Protein AF-A0A1S2H9T0-F1 (afdb_monomer_lite)

Sequence (230 aa):
MPVTFDPAAASDGEAITNAERLGTPLVIWHRLETGLGSFLLHRYIGDVATADDVTALRRGHRGEKVTRYDAGAGNDTTTLRELVNTFARLCNIEWPSEADGDAVVDTEALTAARVTPRLFAERTGLPTATALALWTNELTLTAEQARIVTDAFAGTVEHALSVPNDWITTSLADPRVKDGVLQVAEHTSSGERAARDLVRSSFALAARTPSVAEQRRSAIRDAIALLLQD

Foldseek 3Di:
DDKDQDPVQDAPLWFWADPPQVRGIMTHPLVLDAPAQLLLDQADSDDRDDPVRNVCSVVSHDDPRRDDDDNDDDPPVVVVVVVSVVRVVNSPDDPPDLPAQQKAFPLVQCVVLVHDLVNQCVLLVDDSVVSVCRSLVLATGGPVSSVSQCVSCPVSGPDRIDRDPDPLSVVSSNSHCQVLLVLLCVQVVHDSRVSSNQLSNLLSVVVVDVVLVVCSVVSSVVSSVVSNVD

Secondary structure (DSSP, 8-state):
--EES-GGG--SSPEEEEETTTTEEEEE-GGG-----GGG-------SS-HHHHHHHHTT---TTS------S---HHHHHHHHHHHHHHHT--SS-SSSS--EE-HHHHHHTT--HHHHHHHH---HHHHHHHHTT-SPPPHHHHHHHHHHHBTTBS-SEE---SHHHHHHTSGGGHHHHHHHHHHTT--HHHHHHHHHHHHHHHTTSTTTTT-HHHHHHHHHHHHTT-

Radius of gyration: 22.18 Å; chains: 1; bounding box: 53×43×60 Å

Structure (mmCIF, N/CA/C/O backbone):
data_AF-A0A1S2H9T0-F1
#
_entry.id   AF-A0A1S2H9T0-F1
#
loop_
_atom_site.group_PDB
_atom_site.id
_atom_site.type_symbol
_atom_site.label_atom_id
_atom_site.label_alt_id
_atom_site.label_comp_id
_atom_site.label_asym_id
_atom_site.label_entity_id
_atom_site.label_seq_id
_atom_site.pdbx_PDB_ins_code
_atom_site.Cartn_x
_atom_site.Cartn_y
_atom_site.Cartn_z
_atom_site.occupancy
_atom_site.B_iso_or_equiv
_atom_site.auth_seq_id
_atom_site.auth_comp_id
_atom_sit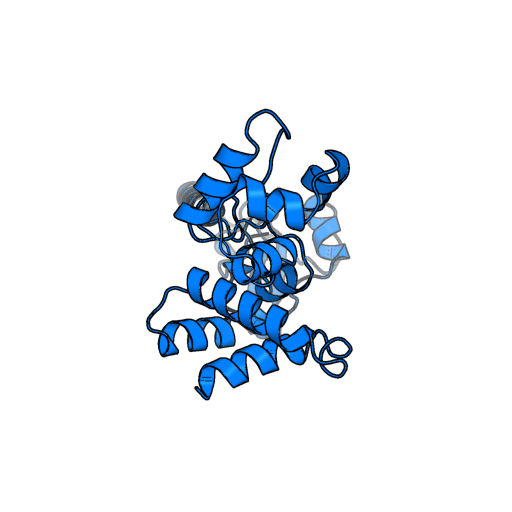e.auth_asym_id
_atom_site.auth_atom_id
_atom_site.pdbx_PDB_model_num
ATOM 1 N N . MET A 1 1 ? 14.420 3.549 -12.738 1.00 75.75 1 MET A N 1
ATOM 2 C CA . MET A 1 1 ? 14.743 3.962 -14.122 1.00 75.75 1 MET A CA 1
ATOM 3 C C . MET A 1 1 ? 14.184 2.938 -15.095 1.00 75.75 1 MET A C 1
ATOM 5 O O . MET A 1 1 ? 14.362 1.752 -14.830 1.00 75.75 1 MET A O 1
ATOM 9 N N . PRO A 1 2 ? 13.514 3.363 -16.174 1.00 75.19 2 PRO A N 1
ATOM 10 C CA . PRO A 1 2 ? 13.044 2.468 -17.225 1.00 75.19 2 PRO A CA 1
ATOM 11 C C . PRO A 1 2 ? 14.181 1.753 -17.952 1.00 75.19 2 PRO A C 1
ATOM 13 O O . PRO A 1 2 ? 15.264 2.317 -18.134 1.00 75.19 2 PRO A O 1
ATOM 16 N N . VAL A 1 3 ? 13.906 0.526 -18.395 1.00 77.50 3 VAL A N 1
ATOM 17 C CA . VAL A 1 3 ? 14.838 -0.298 -19.169 1.00 77.50 3 VAL A CA 1
ATOM 18 C C . VAL A 1 3 ? 14.105 -0.938 -20.349 1.00 77.50 3 VAL A C 1
ATOM 20 O O . VAL A 1 3 ? 12.976 -1.398 -20.179 1.00 77.50 3 VAL A O 1
ATOM 23 N N . THR A 1 4 ? 14.729 -0.981 -21.529 1.00 76.88 4 THR A N 1
ATOM 24 C CA . THR A 1 4 ? 14.186 -1.648 -22.730 1.00 76.88 4 THR A CA 1
ATOM 25 C C . THR A 1 4 ? 15.192 -2.627 -23.346 1.00 76.88 4 THR A C 1
ATOM 27 O O . THR A 1 4 ? 16.383 -2.588 -23.041 1.00 76.88 4 THR A O 1
ATOM 30 N N . PHE A 1 5 ? 14.701 -3.509 -24.223 1.00 76.19 5 PHE A N 1
ATOM 31 C CA . PHE A 1 5 ? 15.483 -4.508 -24.970 1.00 76.19 5 PHE A CA 1
ATOM 32 C C . PHE A 1 5 ? 15.908 -4.033 -26.367 1.00 76.19 5 PHE A C 1
ATOM 34 O O . PHE A 1 5 ? 16.232 -4.856 -27.219 1.00 76.19 5 PHE A O 1
ATOM 41 N N . ASP A 1 6 ? 15.867 -2.725 -26.624 1.00 73.31 6 ASP A N 1
ATOM 42 C CA . ASP A 1 6 ? 16.125 -2.160 -27.949 1.00 73.31 6 ASP A CA 1
ATOM 43 C C . ASP A 1 6 ? 17.331 -1.208 -27.928 1.00 73.31 6 ASP A C 1
ATOM 45 O O . ASP A 1 6 ? 17.160 -0.001 -27.752 1.00 73.31 6 ASP A O 1
ATOM 49 N N . PRO A 1 7 ? 18.560 -1.735 -28.095 1.00 69.81 7 PRO A N 1
ATOM 50 C CA . PRO A 1 7 ? 19.777 -0.933 -28.208 1.00 69.81 7 PRO A CA 1
ATOM 51 C C . PRO A 1 7 ? 19.763 0.046 -29.376 1.00 69.81 7 PRO A C 1
ATOM 53 O O . PRO A 1 7 ? 20.434 1.068 -29.296 1.00 69.81 7 PRO A O 1
ATOM 56 N N . ALA A 1 8 ? 19.014 -0.249 -30.444 1.00 67.88 8 ALA A N 1
ATOM 57 C CA . ALA A 1 8 ? 18.948 0.616 -31.615 1.00 67.88 8 ALA A CA 1
ATOM 58 C C . ALA A 1 8 ? 18.126 1.886 -31.346 1.00 67.88 8 ALA A C 1
ATOM 60 O O . ALA A 1 8 ? 18.347 2.902 -31.998 1.00 67.88 8 ALA A O 1
ATOM 61 N N . ALA A 1 9 ? 17.226 1.858 -30.359 1.00 64.88 9 ALA A N 1
ATOM 62 C CA . ALA A 1 9 ? 16.487 3.036 -29.918 1.00 64.88 9 ALA A CA 1
ATOM 63 C C . ALA A 1 9 ? 17.331 4.015 -29.076 1.00 64.88 9 ALA A C 1
ATOM 65 O O . ALA A 1 9 ? 16.900 5.147 -28.858 1.00 64.88 9 ALA A O 1
ATOM 66 N N . ALA A 1 10 ? 18.508 3.611 -28.582 1.00 64.94 10 ALA A N 1
ATOM 67 C CA . ALA A 1 10 ? 19.369 4.479 -27.782 1.00 64.94 10 ALA A CA 1
ATOM 68 C C . ALA A 1 10 ? 19.988 5.575 -28.665 1.00 64.94 10 ALA A C 1
ATOM 70 O O . ALA A 1 10 ? 20.813 5.297 -29.535 1.00 64.94 10 ALA A O 1
ATOM 71 N N . SER A 1 11 ? 19.592 6.828 -28.445 1.00 57.88 11 SER A N 1
ATOM 72 C CA . SER A 1 11 ? 19.954 7.940 -29.330 1.00 57.88 11 SER A CA 1
ATOM 73 C C . SER A 1 11 ? 20.790 9.034 -28.661 1.00 57.88 11 SER A C 1
ATOM 75 O O . SER A 1 11 ? 21.481 9.755 -29.379 1.00 57.88 11 SER A O 1
ATOM 77 N N . ASP A 1 12 ? 20.760 9.186 -27.326 1.00 55.19 12 ASP A N 1
ATOM 78 C CA . ASP A 1 12 ? 21.514 10.232 -26.623 1.00 55.19 12 ASP A CA 1
ATOM 79 C C . ASP A 1 12 ? 21.651 10.026 -25.092 1.00 55.19 12 ASP A C 1
ATOM 81 O O . ASP A 1 12 ? 20.821 10.448 -24.282 1.00 55.19 12 ASP A O 1
ATOM 85 N N . GLY A 1 13 ? 22.802 9.498 -24.665 1.00 56.41 13 GLY A N 1
ATOM 86 C CA . GLY A 1 13 ? 23.198 9.458 -23.253 1.00 56.41 13 GLY A CA 1
ATOM 87 C C . GLY A 1 13 ? 22.641 8.284 -22.445 1.00 56.41 13 GLY A C 1
ATOM 88 O O . GLY A 1 13 ? 22.979 8.166 -21.270 1.00 56.41 13 GLY A O 1
ATOM 89 N N . GLU A 1 14 ? 21.855 7.394 -23.050 1.00 66.44 14 GLU A N 1
ATOM 90 C CA . GLU A 1 14 ? 21.414 6.153 -22.419 1.00 66.44 14 GLU A CA 1
ATOM 91 C C . GLU A 1 14 ? 22.578 5.183 -22.173 1.00 66.44 14 GLU A C 1
ATOM 93 O O . GLU A 1 14 ? 23.584 5.157 -22.886 1.00 66.44 14 GLU A O 1
ATOM 98 N N . ALA A 1 15 ? 22.435 4.367 -21.131 1.00 68.50 15 ALA A N 1
ATOM 99 C CA . ALA A 1 15 ? 23.441 3.395 -20.733 1.00 68.50 15 ALA A CA 1
ATOM 100 C C . ALA A 1 15 ? 23.066 2.001 -21.225 1.00 68.50 15 ALA A C 1
ATOM 102 O O . ALA A 1 15 ? 21.987 1.511 -20.902 1.00 68.50 15 ALA A O 1
ATOM 103 N N . ILE A 1 16 ? 23.968 1.351 -21.960 1.00 68.44 16 ILE A N 1
ATOM 104 C CA . ILE A 1 16 ? 23.796 -0.041 -22.372 1.00 68.44 16 ILE A CA 1
ATOM 105 C C . ILE A 1 16 ? 24.521 -0.939 -21.373 1.00 68.44 16 ILE A C 1
ATOM 107 O O . ILE A 1 16 ? 25.682 -0.712 -21.025 1.00 68.44 16 ILE A O 1
ATOM 111 N N . THR A 1 17 ? 23.819 -1.958 -20.894 1.00 71.06 17 THR A N 1
ATOM 112 C CA . THR A 1 17 ? 24.378 -2.996 -20.028 1.00 71.06 17 THR A CA 1
ATOM 113 C C . THR A 1 17 ? 23.922 -4.364 -20.502 1.00 71.06 17 THR A C 1
ATOM 115 O O . THR A 1 17 ? 22.808 -4.523 -20.994 1.00 71.06 17 THR A O 1
ATOM 118 N N . ASN A 1 18 ? 24.770 -5.374 -20.348 1.00 67.88 18 ASN A N 1
ATOM 119 C CA . ASN A 1 18 ? 24.382 -6.750 -20.618 1.00 67.88 18 ASN A CA 1
ATOM 120 C C . ASN A 1 18 ? 23.864 -7.369 -19.325 1.00 67.88 18 ASN A C 1
ATOM 122 O O . ASN A 1 18 ? 24.631 -7.626 -18.399 1.00 67.88 18 ASN A O 1
ATOM 126 N N . ALA A 1 19 ? 22.562 -7.647 -19.261 1.00 66.31 19 ALA A N 1
ATOM 127 C CA . ALA A 1 19 ? 22.053 -8.517 -18.213 1.00 66.31 19 ALA A CA 1
ATOM 128 C C . ALA A 1 19 ? 22.422 -9.958 -18.566 1.00 66.31 19 ALA A C 1
ATOM 130 O O . ALA A 1 19 ? 21.742 -10.597 -19.366 1.00 66.31 19 ALA A O 1
ATOM 131 N N . GLU A 1 20 ? 23.480 -10.484 -17.943 1.00 63.91 20 GLU A N 1
ATOM 132 C CA . GLU A 1 20 ? 23.958 -11.863 -18.148 1.00 63.91 20 GLU A CA 1
ATOM 133 C C . GLU A 1 20 ? 22.827 -12.900 -18.035 1.00 63.91 20 GLU A C 1
ATOM 135 O O . GLU A 1 20 ? 22.780 -13.864 -18.792 1.00 63.91 20 GLU A O 1
ATOM 140 N N . ARG A 1 21 ? 21.858 -12.661 -17.141 1.00 64.94 21 ARG A N 1
ATOM 141 C CA . ARG A 1 21 ? 20.676 -13.517 -16.955 1.00 64.94 21 ARG A CA 1
ATOM 142 C C . ARG A 1 21 ? 19.668 -13.488 -18.101 1.00 64.94 21 ARG A C 1
ATOM 144 O O . ARG A 1 21 ? 18.911 -14.441 -18.245 1.00 64.94 21 ARG A O 1
ATOM 151 N N . LEU A 1 22 ? 19.612 -12.400 -18.860 1.00 70.06 22 LEU A N 1
ATOM 152 C CA . LEU A 1 22 ? 18.671 -12.233 -19.970 1.00 70.06 22 LEU A CA 1
ATOM 153 C C . LEU A 1 22 ? 19.322 -12.536 -21.322 1.00 70.06 22 LEU A C 1
ATOM 155 O O . LEU A 1 22 ? 18.613 -12.644 -22.316 1.00 70.06 22 LEU A O 1
ATOM 159 N N . GLY A 1 23 ? 20.653 -12.665 -21.373 1.00 70.62 23 GLY A N 1
ATOM 160 C CA . GLY A 1 23 ? 21.390 -12.979 -22.599 1.00 70.62 23 GLY A CA 1
ATOM 161 C C . GLY A 1 23 ? 21.252 -11.925 -23.703 1.00 70.62 23 GLY A C 1
ATOM 162 O O . GLY A 1 23 ? 21.603 -12.197 -24.846 1.00 70.62 23 GLY A O 1
ATOM 163 N N . THR A 1 24 ? 20.735 -10.738 -23.377 1.00 73.06 24 THR A N 1
ATOM 164 C CA . THR A 1 24 ? 20.470 -9.653 -24.323 1.00 73.06 24 THR A CA 1
ATOM 165 C C . THR A 1 24 ? 20.901 -8.313 -23.721 1.00 73.06 24 THR A C 1
ATOM 167 O O . THR A 1 24 ? 20.774 -8.126 -22.502 1.00 73.06 24 THR A O 1
ATOM 170 N N . PRO A 1 25 ? 21.396 -7.370 -24.541 1.00 73.25 25 PRO A N 1
ATOM 171 C CA . PRO A 1 25 ? 21.683 -6.024 -24.078 1.00 73.25 25 PRO A CA 1
ATOM 172 C C . PRO A 1 25 ? 20.408 -5.305 -23.630 1.00 73.25 25 PRO A C 1
ATOM 174 O O . PRO A 1 25 ? 19.327 -5.495 -24.192 1.00 73.25 25 PRO A O 1
ATOM 177 N N . LEU A 1 26 ? 20.559 -4.467 -22.612 1.00 76.94 26 LEU A N 1
ATOM 178 C CA . LEU A 1 26 ? 19.523 -3.637 -22.021 1.00 76.94 26 LEU A CA 1
ATOM 179 C C . LEU A 1 26 ? 19.908 -2.168 -22.139 1.00 76.94 26 LEU A C 1
ATOM 181 O O . LEU A 1 26 ? 21.045 -1.804 -21.840 1.00 76.94 26 LEU A O 1
ATOM 185 N N . VAL A 1 27 ? 18.941 -1.328 -22.499 1.00 77.69 27 VAL A N 1
ATOM 186 C CA . VAL A 1 27 ? 19.090 0.132 -22.535 1.00 77.69 27 VAL A CA 1
ATOM 187 C C . VAL A 1 27 ? 18.451 0.737 -21.300 1.00 77.69 27 VAL A C 1
ATOM 189 O O . VAL A 1 27 ? 17.256 0.564 -21.077 1.00 77.69 27 VAL A O 1
ATOM 192 N N . ILE A 1 28 ? 19.234 1.463 -20.507 1.00 78.12 28 ILE A N 1
ATOM 193 C CA . ILE A 1 28 ? 18.785 2.168 -19.309 1.00 78.12 28 ILE A CA 1
ATOM 194 C C . ILE A 1 28 ? 18.515 3.633 -19.654 1.00 78.12 28 ILE A C 1
ATOM 196 O O . ILE A 1 28 ? 19.428 4.402 -19.971 1.00 78.12 28 ILE A O 1
ATOM 200 N N . TRP A 1 29 ? 17.257 4.038 -19.503 1.00 76.19 29 TRP A N 1
ATOM 201 C CA . TRP A 1 29 ? 16.771 5.378 -19.825 1.00 76.19 29 TRP A CA 1
ATOM 202 C C . TRP A 1 29 ? 16.866 6.298 -18.607 1.00 76.19 29 TRP A C 1
ATOM 204 O O . TRP A 1 29 ? 15.859 6.664 -17.999 1.00 76.19 29 TRP A O 1
ATOM 214 N N . HIS A 1 30 ? 18.087 6.666 -18.210 1.00 73.00 30 HIS A N 1
ATOM 215 C CA . HIS A 1 30 ? 18.307 7.427 -16.973 1.00 73.00 30 HIS A CA 1
ATOM 216 C C . HIS A 1 30 ? 17.625 8.811 -16.980 1.00 73.00 30 HIS A C 1
ATOM 218 O O . HIS A 1 30 ? 17.284 9.335 -15.924 1.00 73.00 30 HIS A O 1
ATOM 224 N N . ARG A 1 31 ? 17.426 9.418 -18.161 1.00 68.56 31 ARG A N 1
ATOM 225 C CA . ARG A 1 31 ? 16.755 10.723 -18.326 1.00 68.56 31 ARG A CA 1
ATOM 226 C C . ARG A 1 31 ? 15.238 10.631 -18.180 1.00 68.56 31 ARG A C 1
ATOM 228 O O . ARG A 1 31 ? 14.588 11.639 -17.938 1.00 68.56 31 ARG A O 1
ATOM 235 N N . LEU A 1 32 ? 14.691 9.427 -18.322 1.00 67.62 32 LEU A N 1
ATOM 236 C CA . LEU A 1 32 ? 13.276 9.126 -18.138 1.00 67.62 32 LEU A CA 1
ATOM 237 C C . LEU A 1 32 ? 13.037 8.516 -16.760 1.00 67.62 32 LEU A C 1
ATOM 239 O O . LEU A 1 32 ? 12.181 7.649 -16.612 1.00 67.62 32 LEU A O 1
ATOM 243 N N . GLU A 1 33 ? 13.833 8.885 -15.754 1.00 69.56 33 GLU A N 1
ATOM 244 C CA . GLU A 1 33 ? 13.598 8.400 -14.404 1.00 69.56 33 GLU A CA 1
ATOM 245 C C . GLU A 1 33 ? 12.186 8.790 -13.952 1.00 69.56 33 GLU A C 1
ATOM 247 O O . GLU A 1 33 ? 11.882 9.943 -13.665 1.00 69.56 33 GLU A O 1
ATOM 252 N N . THR A 1 34 ? 11.315 7.789 -13.932 1.00 66.94 34 THR A N 1
ATOM 253 C CA . THR A 1 34 ? 9.922 7.908 -13.536 1.00 66.94 34 THR A CA 1
ATOM 254 C C . THR A 1 34 ? 9.755 7.392 -12.114 1.00 66.94 34 THR A C 1
ATOM 256 O O . THR A 1 34 ? 10.334 6.360 -11.762 1.00 66.94 34 THR A O 1
ATOM 259 N N . GLY A 1 35 ? 8.924 8.061 -11.314 1.00 65.50 35 GLY A N 1
ATOM 260 C CA . GLY A 1 35 ? 8.568 7.655 -9.949 1.00 65.50 35 GLY A CA 1
ATOM 261 C C . GLY A 1 35 ? 7.642 6.435 -9.879 1.00 65.50 35 GLY A C 1
ATOM 262 O O . GLY A 1 35 ? 6.708 6.431 -9.091 1.00 65.50 35 GLY A O 1
ATOM 263 N N . LEU A 1 36 ? 7.856 5.419 -10.720 1.00 71.31 36 LEU A N 1
ATOM 264 C CA . LEU A 1 36 ? 7.040 4.205 -10.716 1.00 71.31 36 LEU A CA 1
ATOM 265 C C . LEU A 1 36 ? 7.171 3.477 -9.380 1.00 71.31 36 LEU A C 1
ATOM 267 O O . LEU A 1 36 ? 8.277 3.104 -8.977 1.00 71.31 36 LEU A O 1
ATOM 271 N N . GLY A 1 37 ? 6.034 3.201 -8.746 1.00 72.62 37 GLY A N 1
ATOM 272 C CA . GLY A 1 37 ? 5.982 2.329 -7.583 1.00 72.62 37 GLY A CA 1
ATOM 273 C C . GLY A 1 37 ? 6.468 0.922 -7.934 1.00 72.62 37 GLY A C 1
ATOM 274 O O . GLY A 1 37 ? 6.060 0.339 -8.940 1.00 72.62 37 GLY A O 1
ATOM 275 N N . SER A 1 38 ? 7.332 0.351 -7.090 1.00 77.19 38 SER A N 1
ATOM 276 C CA . SER A 1 38 ? 7.894 -0.993 -7.318 1.00 77.19 38 SER A CA 1
ATOM 277 C C . SER A 1 38 ? 6.809 -2.067 -7.438 1.00 77.19 38 SER A C 1
ATOM 279 O O . SER A 1 38 ? 6.974 -3.021 -8.193 1.00 77.19 38 SER A O 1
ATOM 281 N N . PHE A 1 39 ? 5.663 -1.862 -6.785 1.00 75.69 39 PHE A N 1
ATOM 282 C CA . PHE A 1 39 ? 4.520 -2.771 -6.819 1.00 75.69 39 PHE A CA 1
ATOM 283 C C . PHE A 1 39 ? 3.953 -2.998 -8.233 1.00 75.69 39 PHE A C 1
ATOM 285 O O . PHE A 1 39 ? 3.333 -4.030 -8.491 1.00 75.69 39 PHE A O 1
ATOM 292 N N . LEU A 1 40 ? 4.190 -2.071 -9.169 1.00 80.69 40 LEU A N 1
ATOM 293 C CA . LEU A 1 40 ? 3.759 -2.192 -10.562 1.00 80.69 40 LEU A CA 1
ATOM 294 C C . LEU A 1 40 ? 4.592 -3.202 -11.350 1.00 80.69 40 LEU A C 1
ATOM 296 O O . LEU A 1 40 ? 4.099 -3.788 -12.315 1.00 80.69 40 LEU A O 1
ATOM 300 N N . LEU A 1 41 ? 5.836 -3.448 -10.939 1.00 81.56 41 LEU A N 1
ATOM 301 C CA . LEU A 1 41 ? 6.729 -4.358 -11.644 1.00 81.56 41 LEU A CA 1
ATOM 302 C C . LEU A 1 41 ? 6.253 -5.795 -11.453 1.00 81.56 41 LEU A C 1
ATOM 304 O O . LEU A 1 41 ? 6.090 -6.253 -10.328 1.00 81.56 41 LEU A O 1
ATOM 308 N N . HIS A 1 42 ? 6.051 -6.510 -12.561 1.00 77.62 42 HIS A N 1
ATOM 309 C CA . HIS A 1 42 ? 5.472 -7.851 -12.531 1.00 77.62 42 HIS A CA 1
ATOM 310 C C . HIS A 1 42 ? 6.378 -8.882 -11.847 1.00 77.62 42 HIS A C 1
ATOM 312 O O . HIS A 1 42 ? 5.898 -9.702 -11.075 1.00 77.62 42 HIS A O 1
ATOM 318 N N . ARG A 1 43 ? 7.687 -8.839 -12.124 1.00 76.38 43 ARG A N 1
ATOM 319 C CA . ARG A 1 43 ? 8.630 -9.855 -11.658 1.00 76.38 43 ARG A CA 1
ATOM 320 C C . ARG A 1 43 ? 10.009 -9.271 -11.407 1.00 76.38 43 ARG A C 1
ATOM 322 O O . ARG A 1 43 ? 10.514 -8.474 -12.195 1.00 76.38 43 ARG A O 1
ATOM 329 N N . TYR A 1 44 ? 10.655 -9.741 -10.344 1.00 80.06 44 TYR A N 1
ATOM 330 C CA . TYR A 1 44 ? 12.069 -9.482 -10.110 1.00 80.06 44 TYR A CA 1
ATOM 331 C C . TYR A 1 44 ? 12.943 -10.454 -10.917 1.00 80.06 44 TYR A C 1
ATOM 333 O O . TYR A 1 44 ? 12.898 -11.667 -10.711 1.00 80.06 44 TYR A O 1
ATOM 341 N N . ILE A 1 45 ? 13.759 -9.917 -11.824 1.00 75.88 45 ILE A N 1
ATOM 342 C CA . ILE A 1 45 ? 14.631 -10.699 -12.721 1.00 75.88 45 ILE A CA 1
ATOM 343 C C . ILE A 1 45 ? 16.113 -10.695 -12.295 1.00 75.88 45 ILE A C 1
ATOM 345 O O . ILE A 1 45 ? 16.918 -11.470 -12.816 1.00 75.88 45 ILE A O 1
ATOM 349 N N . GLY A 1 46 ? 16.468 -9.894 -11.288 1.00 76.25 46 GLY A N 1
ATOM 350 C CA . GLY A 1 46 ? 17.832 -9.733 -10.781 1.00 76.25 46 GLY A CA 1
ATOM 351 C C . GLY A 1 46 ? 18.260 -8.269 -10.725 1.00 76.25 46 GLY A C 1
ATOM 352 O O . GLY A 1 46 ? 17.545 -7.386 -11.199 1.00 76.25 46 GLY A O 1
ATOM 353 N N . ASP A 1 47 ? 19.439 -8.029 -10.157 1.00 75.81 47 ASP A N 1
ATOM 354 C CA . ASP A 1 47 ? 20.048 -6.702 -10.124 1.00 75.81 47 ASP A CA 1
ATOM 355 C C . ASP A 1 47 ? 20.889 -6.504 -11.387 1.00 75.81 47 ASP A C 1
ATOM 357 O O . ASP A 1 47 ? 21.864 -7.213 -11.626 1.00 75.81 47 ASP A O 1
ATOM 361 N N . VAL A 1 48 ? 20.471 -5.553 -12.219 1.00 73.12 48 VAL A N 1
ATOM 362 C CA . VAL A 1 48 ? 21.130 -5.220 -13.494 1.00 73.12 48 VAL A CA 1
ATOM 363 C C . VAL A 1 48 ? 22.210 -4.142 -13.310 1.00 73.12 48 VAL A C 1
ATOM 365 O O . VAL A 1 48 ? 23.124 -4.022 -14.122 1.00 73.12 48 VAL A O 1
ATOM 368 N N . ALA A 1 49 ? 22.110 -3.361 -12.235 1.00 73.69 49 ALA A N 1
ATOM 369 C CA . ALA A 1 49 ? 23.020 -2.278 -11.889 1.00 73.69 49 ALA A CA 1
ATOM 370 C C . ALA A 1 49 ? 23.165 -2.200 -10.363 1.00 73.69 49 ALA A C 1
ATOM 372 O O . ALA A 1 49 ? 22.204 -2.450 -9.630 1.00 73.69 49 ALA A O 1
ATOM 373 N N . THR A 1 50 ? 24.356 -1.851 -9.878 1.00 76.62 50 THR A N 1
ATOM 374 C CA . THR A 1 50 ? 24.587 -1.586 -8.451 1.00 76.62 50 THR A CA 1
ATOM 375 C C . THR A 1 50 ? 24.047 -0.208 -8.047 1.00 76.62 50 THR A C 1
ATOM 377 O O . THR A 1 50 ? 23.751 0.635 -8.895 1.00 76.62 50 THR A O 1
ATOM 380 N N . ALA A 1 51 ? 23.929 0.059 -6.742 1.00 78.12 51 ALA A N 1
ATOM 381 C CA . ALA A 1 51 ? 23.522 1.381 -6.247 1.00 78.12 51 ALA A CA 1
ATOM 382 C C . ALA A 1 51 ? 24.485 2.500 -6.695 1.00 78.12 51 ALA A C 1
ATOM 384 O O . ALA A 1 51 ? 24.052 3.619 -6.992 1.00 78.12 51 ALA A O 1
ATOM 385 N N . ASP A 1 52 ? 25.776 2.177 -6.796 1.00 75.44 52 ASP A N 1
ATOM 386 C CA . ASP A 1 52 ? 26.800 3.091 -7.296 1.00 75.44 52 ASP A CA 1
ATOM 387 C C . ASP A 1 52 ? 26.617 3.355 -8.792 1.00 75.44 52 ASP A C 1
ATOM 389 O O . ASP A 1 52 ? 26.646 4.515 -9.203 1.00 75.44 52 ASP A O 1
ATOM 393 N N . ASP A 1 53 ? 26.322 2.318 -9.588 1.00 75.50 53 ASP A N 1
ATOM 394 C CA . ASP A 1 53 ? 26.006 2.468 -11.015 1.00 75.50 53 ASP A CA 1
ATOM 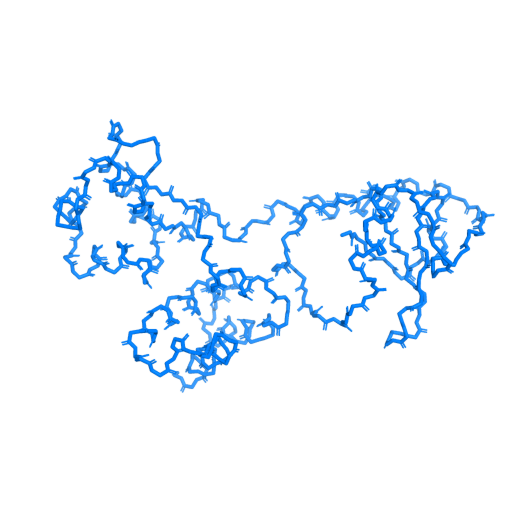395 C C . ASP A 1 53 ? 24.782 3.377 -11.209 1.00 75.50 53 ASP A C 1
ATOM 397 O O . ASP A 1 53 ? 24.826 4.316 -11.999 1.00 75.50 53 ASP A O 1
ATOM 401 N N . VAL A 1 54 ? 23.703 3.170 -10.444 1.00 76.00 54 VAL A N 1
ATOM 402 C CA . VAL A 1 54 ? 22.495 4.016 -10.506 1.00 76.00 54 VAL A CA 1
ATOM 403 C C . VAL A 1 54 ? 22.810 5.466 -10.131 1.00 76.00 54 VAL A C 1
ATOM 405 O O . VAL A 1 54 ? 22.359 6.397 -10.799 1.00 76.00 54 VAL A O 1
ATOM 408 N N . THR A 1 55 ? 23.606 5.682 -9.083 1.00 75.75 55 THR A N 1
ATOM 409 C CA . THR A 1 55 ? 24.009 7.028 -8.652 1.00 75.75 55 THR A CA 1
ATOM 410 C C . THR A 1 55 ? 24.872 7.719 -9.705 1.00 75.75 55 THR A C 1
ATOM 412 O O . THR A 1 55 ? 24.686 8.908 -9.976 1.00 75.75 55 THR A O 1
ATOM 415 N N . ALA A 1 56 ? 25.793 6.980 -10.322 1.00 71.81 56 ALA A N 1
ATOM 416 C CA . ALA A 1 56 ? 26.627 7.466 -11.408 1.00 71.81 56 ALA A CA 1
ATOM 417 C C . ALA A 1 56 ? 25.769 7.848 -12.625 1.00 71.81 56 ALA A C 1
ATOM 419 O O . ALA A 1 56 ? 25.888 8.970 -13.117 1.00 71.81 56 ALA A O 1
ATOM 420 N N . LEU A 1 57 ? 24.816 6.994 -13.017 1.00 73.31 57 LEU A N 1
ATOM 421 C CA . LEU A 1 57 ? 23.860 7.255 -14.098 1.00 73.31 57 LEU A CA 1
ATOM 422 C C . LEU A 1 57 ? 23.012 8.508 -13.845 1.00 73.31 57 LEU A C 1
ATOM 424 O O . LEU A 1 57 ? 22.896 9.350 -14.732 1.00 73.31 57 LEU A O 1
ATOM 428 N N . ARG A 1 58 ? 22.487 8.694 -12.624 1.00 73.12 58 ARG A N 1
ATOM 429 C CA . ARG A 1 58 ? 21.741 9.914 -12.246 1.00 73.12 58 ARG A CA 1
ATOM 430 C C . ARG A 1 58 ? 22.578 11.185 -12.378 1.00 73.12 58 ARG A C 1
ATOM 432 O O . ARG A 1 58 ? 22.057 12.235 -12.736 1.00 73.12 58 ARG A O 1
ATOM 439 N N . ARG A 1 59 ? 23.873 11.098 -12.070 1.00 70.06 59 ARG A N 1
ATOM 440 C CA . ARG A 1 59 ? 24.822 12.221 -12.144 1.00 70.06 59 ARG A CA 1
ATOM 441 C C . ARG A 1 59 ? 25.443 12.395 -13.533 1.00 70.06 59 ARG A C 1
ATOM 443 O O . ARG A 1 59 ? 26.276 13.281 -13.707 1.00 70.06 59 ARG A O 1
ATOM 450 N N . GLY A 1 60 ? 25.095 11.542 -14.499 1.00 60.69 60 GLY A N 1
ATOM 451 C CA . GLY A 1 60 ? 25.738 11.498 -15.814 1.00 60.69 60 GLY A CA 1
ATOM 452 C C . GLY A 1 60 ? 27.221 11.102 -15.766 1.00 60.69 60 GLY A C 1
ATOM 453 O O . GLY A 1 60 ? 27.956 11.363 -16.719 1.00 60.69 60 GLY A O 1
ATOM 454 N N . HIS A 1 61 ? 27.686 10.509 -14.661 1.00 54.69 61 HIS A N 1
ATOM 455 C CA . HIS A 1 61 ? 29.073 10.097 -14.466 1.00 54.69 61 HIS A CA 1
ATOM 456 C C . HIS A 1 61 ? 29.276 8.643 -14.908 1.00 54.69 61 HIS A C 1
ATOM 458 O O . HIS A 1 61 ? 28.425 7.787 -14.679 1.00 54.69 61 HIS A O 1
ATOM 464 N N . ARG A 1 62 ? 30.398 8.371 -15.582 1.00 57.38 62 ARG A N 1
ATOM 465 C CA . ARG A 1 62 ? 30.639 7.128 -16.330 1.00 57.38 62 ARG A CA 1
ATOM 466 C C . ARG A 1 62 ? 31.713 6.281 -15.647 1.00 57.38 62 ARG A C 1
ATOM 468 O O . ARG A 1 62 ? 32.844 6.735 -15.513 1.00 57.38 62 ARG A O 1
ATOM 475 N N . GLY A 1 63 ? 31.365 5.058 -15.252 1.00 50.00 63 GLY A N 1
ATOM 476 C CA . GLY A 1 63 ? 32.321 4.002 -14.898 1.00 50.00 63 GLY A CA 1
ATOM 477 C C . GLY A 1 63 ? 32.493 2.993 -16.040 1.00 50.00 63 GLY A C 1
ATOM 478 O O . GLY A 1 63 ? 31.667 2.938 -16.949 1.00 50.00 63 GLY A O 1
ATOM 479 N N . GLU A 1 64 ? 33.542 2.167 -15.981 1.00 48.97 64 GLU A N 1
ATOM 480 C CA . GLU A 1 64 ? 33.927 1.204 -17.036 1.00 48.97 64 GLU A CA 1
ATOM 481 C C . GLU A 1 64 ? 32.857 0.144 -17.381 1.00 48.97 64 GLU A C 1
ATOM 483 O O . GLU A 1 64 ? 32.908 -0.440 -18.461 1.00 48.97 64 GLU A O 1
ATOM 488 N N . LYS A 1 65 ? 31.873 -0.106 -16.502 1.00 48.97 65 LYS A N 1
ATOM 489 C CA . LYS A 1 65 ? 30.836 -1.137 -16.711 1.00 48.97 65 LYS A CA 1
ATOM 490 C C . LYS A 1 65 ? 29.707 -0.731 -17.662 1.00 48.97 65 LYS A C 1
ATOM 492 O O . LYS A 1 65 ? 29.076 -1.607 -18.245 1.00 48.97 65 LYS A O 1
ATOM 497 N N . VAL A 1 66 ? 29.458 0.566 -17.849 1.00 53.00 66 VAL A N 1
ATOM 498 C CA . VAL A 1 66 ? 28.451 1.058 -18.801 1.00 53.00 66 VAL A CA 1
ATOM 499 C C . VAL A 1 66 ? 29.117 1.152 -20.166 1.00 53.00 66 VAL A C 1
ATOM 501 O O . VAL A 1 66 ? 29.820 2.116 -20.482 1.00 53.00 66 VAL A O 1
ATOM 504 N N . THR A 1 67 ? 28.978 0.091 -20.952 1.00 50.06 67 THR A N 1
ATOM 505 C CA . THR A 1 67 ? 29.768 -0.086 -22.166 1.00 50.06 67 THR A CA 1
ATOM 506 C C . THR A 1 67 ? 29.084 0.562 -23.362 1.00 50.06 67 THR A C 1
ATOM 508 O O . THR A 1 67 ? 28.118 0.046 -23.900 1.00 50.06 67 THR A O 1
ATOM 511 N N . ARG A 1 68 ? 29.706 1.662 -23.795 1.00 49.84 68 ARG A N 1
ATOM 512 C CA . ARG A 1 68 ? 29.788 2.191 -25.164 1.00 49.84 68 ARG A CA 1
ATOM 513 C C . ARG A 1 68 ? 28.501 2.678 -25.853 1.00 49.84 68 ARG A C 1
ATOM 515 O O . ARG A 1 68 ? 27.473 2.028 -25.923 1.00 49.84 68 ARG A O 1
ATOM 522 N N . TYR A 1 69 ? 28.683 3.855 -26.442 1.00 47.91 69 TYR A N 1
ATOM 523 C C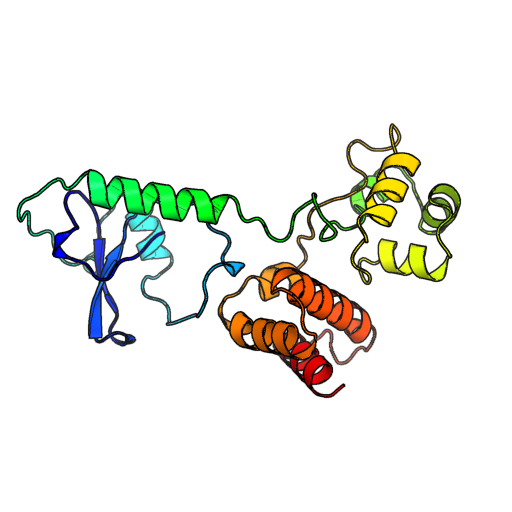A . TYR A 1 69 ? 27.818 4.579 -27.362 1.00 47.91 69 TYR A CA 1
ATOM 524 C C . TYR A 1 69 ? 28.171 4.186 -28.801 1.00 47.91 69 TYR A C 1
ATOM 526 O O . TYR A 1 69 ? 29.338 4.322 -29.179 1.00 47.91 69 TYR A O 1
ATOM 534 N N . ASP A 1 70 ? 27.185 3.755 -29.587 1.00 42.91 70 ASP A N 1
ATOM 535 C CA . ASP A 1 70 ? 27.258 3.802 -31.048 1.00 42.91 70 ASP A CA 1
ATOM 536 C C . ASP A 1 70 ? 26.153 4.732 -31.549 1.00 42.91 70 ASP A C 1
ATOM 538 O O . ASP A 1 70 ? 24.965 4.433 -31.454 1.00 42.91 70 ASP A O 1
ATOM 542 N N . ALA A 1 71 ? 26.559 5.900 -32.053 1.00 40.22 71 ALA A N 1
ATOM 543 C CA . ALA A 1 71 ? 25.653 6.837 -32.703 1.00 40.22 71 ALA A CA 1
ATOM 544 C C . ALA A 1 71 ? 25.216 6.237 -34.042 1.00 40.22 71 ALA A C 1
ATOM 546 O O . ALA A 1 71 ? 25.927 6.343 -35.043 1.00 40.22 71 ALA A O 1
ATOM 547 N N . GLY A 1 72 ? 24.057 5.589 -34.055 1.00 38.53 72 GLY A N 1
ATOM 548 C CA . GLY A 1 72 ? 23.505 4.937 -35.234 1.00 38.53 72 GLY A CA 1
ATOM 549 C C . GLY A 1 72 ? 22.054 5.326 -35.473 1.00 38.53 72 GLY A C 1
ATOM 550 O O . GLY A 1 72 ? 21.170 4.540 -35.192 1.00 38.53 72 GLY A O 1
ATOM 551 N N . ALA A 1 73 ? 21.855 6.522 -36.034 1.00 40.31 73 ALA A N 1
ATOM 552 C CA . ALA A 1 73 ? 20.690 6.969 -36.806 1.00 40.31 73 ALA A CA 1
ATOM 553 C C . ALA A 1 73 ? 19.270 6.778 -36.221 1.00 40.31 73 ALA A C 1
ATOM 555 O O . ALA A 1 73 ? 18.666 5.718 -36.318 1.00 40.31 73 ALA A O 1
ATOM 556 N N . GLY A 1 74 ? 18.663 7.913 -35.852 1.00 45.19 74 GLY A N 1
ATOM 557 C CA . GLY A 1 74 ? 17.210 8.098 -35.836 1.00 45.19 74 GLY A CA 1
ATOM 558 C C . GLY A 1 74 ? 16.685 8.579 -34.492 1.00 45.19 74 GLY A C 1
ATOM 559 O O . GLY A 1 74 ? 16.378 7.776 -33.624 1.00 45.19 74 GLY A O 1
ATOM 560 N N . ASN A 1 75 ? 16.510 9.895 -34.342 1.00 51.22 75 ASN A N 1
ATOM 561 C CA . ASN A 1 75 ? 15.659 10.454 -33.292 1.00 51.22 75 ASN A CA 1
ATOM 562 C C . ASN A 1 75 ? 14.204 10.052 -33.574 1.00 51.22 75 ASN A C 1
ATOM 564 O O . ASN A 1 75 ? 13.426 10.863 -34.085 1.00 51.22 75 ASN A O 1
ATOM 568 N N . ASP A 1 76 ? 13.815 8.818 -33.259 1.00 57.81 76 ASP A N 1
ATOM 569 C CA . ASP A 1 76 ? 12.403 8.463 -33.250 1.00 57.81 76 ASP A CA 1
ATOM 570 C C . ASP A 1 76 ? 11.753 8.984 -31.965 1.00 57.81 76 ASP A C 1
ATOM 572 O O . ASP A 1 76 ? 11.480 8.282 -30.990 1.00 57.81 76 ASP A O 1
ATOM 576 N N . THR A 1 77 ? 11.508 10.294 -31.979 1.00 60.88 77 THR A N 1
ATOM 577 C CA . THR A 1 77 ? 10.780 11.010 -30.925 1.00 60.88 77 THR A CA 1
ATOM 578 C C . THR A 1 77 ? 9.382 10.435 -30.674 1.00 60.88 77 THR A C 1
ATOM 580 O O . THR A 1 77 ? 8.788 10.735 -29.640 1.00 60.88 77 THR A O 1
ATOM 583 N N . THR A 1 78 ? 8.850 9.615 -31.588 1.00 66.88 78 THR A N 1
ATOM 584 C CA . THR A 1 78 ? 7.564 8.926 -31.445 1.00 66.88 78 THR A CA 1
ATOM 585 C C . THR A 1 78 ? 7.672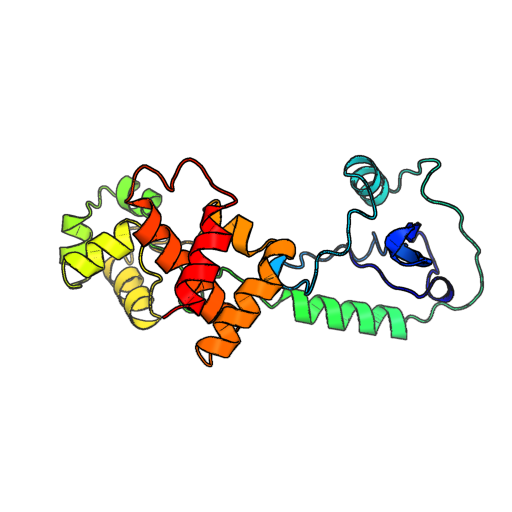 7.795 -30.432 1.00 66.88 78 THR A C 1
ATOM 587 O O . THR A 1 78 ? 6.946 7.823 -29.441 1.00 66.88 78 THR A O 1
ATOM 590 N N . THR A 1 79 ? 8.639 6.888 -30.601 1.00 66.62 79 THR A N 1
ATOM 591 C CA . THR A 1 79 ? 8.906 5.784 -29.663 1.00 66.62 79 THR A CA 1
ATOM 592 C C . THR A 1 79 ? 9.206 6.304 -28.255 1.00 66.62 79 THR A C 1
ATOM 594 O O . THR A 1 79 ? 8.636 5.826 -27.272 1.00 66.62 79 THR A O 1
ATOM 597 N N . LEU A 1 80 ? 10.019 7.362 -28.141 1.00 66.62 80 LEU A N 1
ATOM 598 C CA . LEU A 1 80 ? 10.296 8.003 -26.851 1.00 66.62 80 LEU A CA 1
ATOM 599 C C . LEU A 1 80 ? 9.021 8.575 -26.209 1.00 66.62 80 LEU A C 1
ATOM 601 O O . LEU A 1 80 ? 8.791 8.404 -25.014 1.00 66.62 80 LEU A O 1
ATOM 605 N N . ARG A 1 81 ? 8.167 9.237 -26.998 1.00 69.94 81 ARG A N 1
ATOM 606 C CA . ARG A 1 81 ? 6.901 9.811 -26.520 1.00 69.94 81 ARG A CA 1
ATOM 607 C C . ARG A 1 81 ? 5.910 8.729 -26.092 1.00 69.94 81 ARG A C 1
ATOM 609 O O . ARG A 1 81 ? 5.224 8.909 -25.091 1.00 69.94 81 ARG A O 1
ATOM 616 N N . GLU A 1 82 ? 5.836 7.611 -26.805 1.00 74.94 82 GLU A N 1
ATOM 617 C CA . GLU A 1 82 ? 4.986 6.470 -26.445 1.00 74.94 82 GLU A CA 1
ATOM 618 C C . GLU A 1 82 ? 5.457 5.774 -25.165 1.00 74.94 82 GLU A C 1
ATOM 620 O O . GLU A 1 82 ? 4.632 5.471 -24.297 1.00 74.94 82 GLU A O 1
ATOM 625 N N . LEU A 1 83 ? 6.773 5.595 -25.002 1.00 70.06 83 LEU A N 1
ATOM 626 C CA . LEU A 1 83 ? 7.382 5.125 -23.756 1.00 70.06 83 LEU A CA 1
ATOM 627 C C . LEU A 1 83 ? 7.044 6.074 -22.606 1.00 70.06 83 LEU A C 1
ATOM 629 O O . LEU A 1 83 ? 6.505 5.628 -21.595 1.00 70.06 83 LEU A O 1
ATOM 633 N N . VAL A 1 84 ? 7.275 7.380 -22.775 1.00 71.69 84 VAL A N 1
ATOM 634 C CA . VAL A 1 84 ? 6.948 8.397 -21.763 1.00 71.69 84 VAL A CA 1
ATOM 635 C C . VAL A 1 84 ? 5.466 8.368 -21.403 1.00 71.69 84 VAL A C 1
ATOM 637 O O . VAL A 1 84 ? 5.145 8.335 -20.223 1.00 71.69 84 VAL A O 1
ATOM 640 N N . ASN A 1 85 ? 4.558 8.320 -22.378 1.00 74.88 85 ASN A N 1
ATOM 641 C CA . ASN A 1 85 ? 3.117 8.269 -22.120 1.00 74.88 85 ASN A CA 1
ATOM 642 C C . ASN A 1 85 ? 2.703 6.982 -21.395 1.00 74.88 85 ASN A C 1
ATOM 644 O O . ASN A 1 85 ? 1.852 7.005 -20.505 1.00 74.88 85 ASN A O 1
ATOM 648 N N . THR A 1 86 ? 3.308 5.852 -21.760 1.00 74.81 86 THR A N 1
ATOM 649 C CA . THR A 1 86 ? 3.049 4.567 -21.109 1.00 74.81 86 THR A CA 1
ATOM 650 C C . THR A 1 86 ? 3.531 4.584 -19.667 1.00 74.81 86 THR A C 1
ATOM 652 O O . THR A 1 86 ? 2.765 4.232 -18.771 1.00 74.81 86 THR A O 1
ATOM 655 N N . PHE A 1 87 ? 4.749 5.067 -19.425 1.00 70.69 87 PHE A N 1
ATOM 656 C CA . PHE A 1 87 ? 5.292 5.203 -18.080 1.00 70.69 87 PHE A CA 1
ATOM 657 C C . PHE A 1 87 ? 4.540 6.243 -17.250 1.00 70.69 87 PHE A C 1
ATOM 659 O O . PHE A 1 87 ? 4.220 5.959 -16.105 1.00 70.69 87 PHE A O 1
ATOM 666 N N . ALA A 1 88 ? 4.165 7.389 -17.820 1.00 69.06 88 ALA A N 1
ATOM 667 C CA . ALA A 1 88 ? 3.381 8.418 -17.138 1.00 69.06 88 ALA A CA 1
ATOM 668 C C . ALA A 1 88 ? 2.010 7.893 -16.691 1.00 69.06 88 ALA A C 1
ATOM 670 O O . ALA A 1 88 ? 1.590 8.142 -15.566 1.00 69.06 88 ALA A O 1
ATOM 671 N N . ARG A 1 89 ? 1.335 7.103 -17.534 1.00 71.88 89 ARG A N 1
ATOM 672 C CA . ARG A 1 89 ? 0.082 6.435 -17.157 1.00 71.88 89 ARG A CA 1
ATOM 673 C C . ARG A 1 89 ? 0.281 5.447 -16.009 1.00 71.88 89 ARG A C 1
ATOM 675 O O . ARG A 1 89 ? -0.571 5.372 -15.134 1.00 71.88 89 ARG A O 1
ATOM 682 N N . LEU A 1 90 ? 1.385 4.703 -16.012 1.00 69.81 90 LEU A N 1
ATOM 683 C CA . LEU A 1 90 ? 1.714 3.769 -14.936 1.00 69.81 90 LEU A CA 1
ATOM 684 C C . LEU A 1 90 ? 2.092 4.499 -13.637 1.00 69.81 90 LEU A C 1
ATOM 686 O O . LEU A 1 90 ? 1.732 4.028 -12.568 1.00 69.81 90 LEU A O 1
ATOM 690 N N . CYS A 1 91 ? 2.734 5.669 -13.710 1.00 65.56 91 CYS A N 1
ATOM 691 C CA . CYS A 1 91 ? 3.044 6.500 -12.540 1.00 65.56 91 CYS A CA 1
ATOM 692 C C . CYS A 1 91 ? 1.802 7.019 -11.806 1.00 65.56 91 CYS A C 1
ATOM 694 O O . CYS A 1 91 ? 1.907 7.347 -10.633 1.00 65.56 91 CYS A O 1
ATOM 696 N N . ASN A 1 92 ? 0.651 7.103 -12.478 1.00 65.12 92 ASN A N 1
ATOM 697 C CA . ASN A 1 92 ? -0.604 7.532 -11.855 1.00 65.12 92 ASN A CA 1
ATOM 698 C C . ASN A 1 92 ? -1.304 6.407 -11.079 1.00 65.12 92 ASN A C 1
ATOM 700 O O . ASN A 1 92 ? -2.341 6.649 -10.468 1.00 65.12 92 ASN A O 1
ATOM 704 N N . ILE A 1 93 ? -0.789 5.176 -11.142 1.00 67.38 93 ILE A N 1
ATOM 705 C CA . ILE A 1 93 ? -1.265 4.096 -10.286 1.00 67.38 93 ILE A CA 1
ATOM 706 C C . ILE A 1 93 ? -0.492 4.212 -8.978 1.00 67.38 93 ILE A C 1
ATOM 708 O O . ILE A 1 93 ? 0.729 4.050 -8.960 1.00 67.38 93 ILE A O 1
ATOM 712 N N . GLU A 1 94 ? -1.211 4.480 -7.896 1.00 71.81 94 GLU A N 1
ATOM 713 C CA . GLU A 1 94 ? -0.656 4.639 -6.558 1.00 71.81 94 GLU A CA 1
ATOM 714 C C . GLU A 1 94 ? -1.175 3.514 -5.657 1.00 71.81 94 GLU A C 1
ATOM 716 O O . GLU A 1 94 ? -2.366 3.208 -5.642 1.00 71.81 94 GLU A O 1
ATOM 721 N N . TRP A 1 95 ? -0.254 2.845 -4.967 1.00 79.19 95 TRP A N 1
ATOM 722 C CA . TRP A 1 95 ? -0.545 1.921 -3.879 1.00 79.19 95 TRP A CA 1
ATOM 723 C C . TRP A 1 95 ? 0.664 1.896 -2.937 1.00 79.19 95 TRP A C 1
ATOM 725 O O . TRP A 1 95 ? 1.796 1.706 -3.407 1.00 79.19 95 TRP A 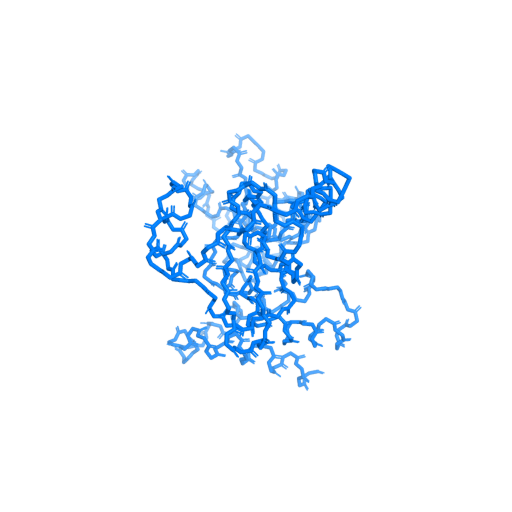O 1
ATOM 735 N N . PRO A 1 96 ? 0.457 2.022 -1.622 1.00 79.38 96 PRO A N 1
ATOM 736 C CA . PRO A 1 96 ? -0.798 2.430 -0.975 1.00 79.38 96 PRO A CA 1
ATOM 737 C C . PRO A 1 96 ? -1.165 3.899 -1.278 1.00 79.38 96 PRO A C 1
ATOM 739 O O . PRO A 1 96 ? -0.271 4.702 -1.538 1.00 79.38 96 PRO A O 1
ATOM 742 N N . SER A 1 97 ? -2.447 4.269 -1.206 1.00 75.31 97 SER A N 1
ATOM 743 C CA . SER A 1 97 ? -2.893 5.671 -1.343 1.00 75.31 97 SER A CA 1
ATOM 744 C C . SER A 1 97 ? -3.874 6.119 -0.254 1.00 75.31 97 SER A C 1
ATOM 746 O O . SER A 1 97 ? -4.544 5.310 0.382 1.00 75.31 97 SER A O 1
ATOM 748 N N . GLU A 1 98 ? -3.999 7.435 -0.052 1.00 66.94 98 GLU A N 1
ATOM 749 C CA . GLU A 1 98 ? -4.995 8.009 0.877 1.00 66.94 98 GLU A CA 1
ATOM 750 C C . GLU A 1 98 ? -6.428 7.895 0.340 1.00 66.94 98 GLU A C 1
ATOM 752 O O . GLU A 1 98 ? -7.388 7.780 1.103 1.00 66.94 98 GLU A O 1
ATOM 757 N N . ALA A 1 99 ? -6.575 7.913 -0.986 1.00 60.41 99 ALA A N 1
ATOM 758 C CA . ALA A 1 99 ? -7.837 7.673 -1.665 1.00 60.41 99 ALA A CA 1
ATOM 759 C C . ALA A 1 99 ? -8.060 6.159 -1.813 1.00 60.41 99 ALA A C 1
ATOM 761 O O . ALA A 1 99 ? -7.172 5.450 -2.274 1.00 60.41 99 ALA A O 1
ATOM 762 N N . ASP A 1 100 ? -9.250 5.673 -1.467 1.00 59.62 100 ASP A N 1
ATOM 763 C CA . ASP A 1 100 ? -9.722 4.298 -1.712 1.00 59.62 100 ASP A CA 1
ATOM 764 C C . ASP A 1 100 ? -9.186 3.194 -0.789 1.00 59.62 100 ASP A C 1
ATOM 766 O O . ASP A 1 100 ? -8.632 2.193 -1.227 1.00 59.62 100 ASP A O 1
ATOM 770 N N . GLY A 1 101 ? -9.464 3.317 0.505 1.00 64.69 101 GLY A N 1
ATOM 771 C CA . GLY A 1 101 ? -9.445 2.179 1.426 1.00 64.69 101 GLY A CA 1
ATOM 772 C C . GLY A 1 101 ? -8.065 1.716 1.895 1.00 64.69 101 GLY A C 1
ATOM 773 O O . GLY A 1 101 ? -7.984 1.147 2.971 1.00 64.69 101 GLY A O 1
ATOM 774 N N . ASP A 1 102 ? -6.968 2.034 1.209 1.00 73.38 102 ASP A N 1
ATOM 775 C CA . ASP A 1 102 ? -5.625 1.662 1.698 1.00 73.38 102 ASP A CA 1
ATOM 776 C C . ASP A 1 102 ? -5.166 2.512 2.894 1.00 73.38 102 ASP A C 1
ATOM 778 O O . ASP A 1 102 ? -4.238 2.130 3.617 1.00 73.38 102 ASP A O 1
ATOM 782 N N . ALA A 1 103 ? -5.803 3.671 3.090 1.00 84.62 103 ALA A N 1
ATOM 783 C CA . ALA A 1 103 ? -5.494 4.596 4.165 1.00 84.62 103 ALA A CA 1
ATOM 784 C C . ALA A 1 103 ? -5.527 3.899 5.531 1.00 84.62 103 ALA A C 1
ATOM 786 O O . ALA A 1 103 ? -6.287 2.956 5.780 1.00 84.62 103 ALA A O 1
ATOM 787 N N . VAL A 1 104 ? -4.702 4.404 6.438 1.00 89.31 104 VAL A N 1
ATOM 788 C CA . VAL A 1 104 ? -4.680 3.986 7.838 1.00 89.31 104 VAL A CA 1
ATOM 789 C C . VAL A 1 104 ? -4.975 5.162 8.746 1.00 89.31 104 VAL A C 1
ATOM 791 O O . VAL A 1 104 ? -4.896 6.318 8.335 1.00 89.31 104 VAL A O 1
ATOM 794 N N . VAL A 1 105 ? -5.331 4.864 9.992 1.00 90.56 105 VAL A N 1
ATOM 795 C CA . VAL A 1 105 ? -5.517 5.897 11.005 1.00 90.56 105 VAL A CA 1
ATOM 796 C C . VAL A 1 105 ? -4.154 6.503 11.331 1.00 90.56 105 VAL A C 1
ATOM 798 O O . VAL A 1 105 ? -3.223 5.786 11.712 1.00 90.56 105 VAL A O 1
ATOM 801 N N . ASP A 1 106 ? -4.041 7.829 11.236 1.00 91.94 106 ASP A N 1
ATOM 802 C CA . ASP A 1 106 ? -2.837 8.533 11.672 1.00 91.94 106 ASP A CA 1
ATOM 803 C C . ASP A 1 106 ? -2.826 8.642 13.202 1.00 91.94 106 ASP A C 1
ATOM 805 O O . ASP A 1 106 ? -3.195 9.648 13.816 1.00 91.94 106 ASP A O 1
ATOM 809 N N . THR A 1 107 ? -2.435 7.543 13.843 1.00 91.38 107 THR A N 1
ATOM 810 C CA . THR A 1 107 ? -2.346 7.481 15.303 1.00 91.38 107 THR A CA 1
ATOM 811 C C . THR A 1 107 ? -1.356 8.478 15.883 1.00 91.38 107 THR A C 1
ATOM 813 O O . THR A 1 107 ? -1.546 8.891 17.026 1.00 91.38 107 THR A O 1
ATOM 816 N N . GLU A 1 108 ? -0.326 8.884 15.138 1.00 90.88 108 GLU A N 1
ATOM 817 C CA . GLU A 1 108 ? 0.663 9.846 15.613 1.00 90.88 108 GLU A CA 1
ATOM 818 C C . GLU A 1 108 ? 0.036 11.241 15.678 1.00 90.88 108 GLU A C 1
ATOM 820 O O . GLU A 1 108 ? 0.039 11.858 16.749 1.00 90.88 108 GLU A O 1
ATOM 825 N N . ALA A 1 109 ? -0.610 11.686 14.595 1.00 91.69 109 ALA A N 1
ATOM 826 C CA . ALA A 1 109 ? -1.342 12.950 14.556 1.00 91.69 109 ALA A CA 1
ATOM 827 C C . ALA A 1 109 ? -2.469 12.994 15.601 1.00 91.69 109 ALA A C 1
ATOM 829 O O . ALA A 1 109 ? -2.607 13.967 16.351 1.00 91.69 109 ALA A O 1
ATOM 830 N N . LEU A 1 110 ? -3.251 11.916 15.717 1.00 93.69 110 LEU A N 1
ATOM 831 C CA . LEU A 1 110 ? -4.333 11.822 16.699 1.00 93.69 110 LEU A CA 1
ATOM 832 C C . LEU A 1 110 ? -3.804 11.810 18.142 1.00 93.69 110 LEU A C 1
ATOM 834 O O . LEU A 1 110 ? -4.354 12.497 19.006 1.00 93.69 110 LEU A O 1
ATOM 838 N N . THR A 1 111 ? -2.710 11.096 18.417 1.00 93.44 111 THR A N 1
ATOM 839 C CA . THR A 1 111 ? -2.083 11.085 19.750 1.00 93.44 111 THR A CA 1
ATOM 840 C C . THR A 1 111 ? -1.500 12.455 20.099 1.00 93.44 111 THR A C 1
ATOM 842 O O . THR A 1 111 ? -1.656 12.908 21.236 1.00 93.44 111 THR A O 1
ATOM 845 N N . ALA A 1 112 ? -0.899 13.162 19.136 1.00 93.12 112 ALA A N 1
ATOM 846 C CA . ALA A 1 112 ? -0.432 14.538 19.317 1.00 93.12 112 ALA A CA 1
ATOM 847 C C . ALA A 1 112 ? -1.588 15.494 19.672 1.00 93.12 112 ALA A C 1
ATOM 849 O O . ALA A 1 112 ? -1.437 16.363 20.536 1.00 93.12 112 ALA A O 1
ATOM 850 N N . ALA A 1 113 ? -2.779 15.263 19.110 1.00 93.12 113 ALA A N 1
ATOM 851 C CA . ALA A 1 113 ? -4.023 15.943 19.476 1.00 93.12 113 ALA A CA 1
ATOM 852 C C . ALA A 1 113 ? -4.682 15.414 20.772 1.00 93.12 113 ALA A C 1
ATOM 854 O O . ALA A 1 113 ? -5.810 15.790 21.099 1.00 93.12 113 ALA A O 1
ATOM 855 N N . ARG A 1 114 ? -3.982 14.568 21.543 1.00 94.88 114 ARG A N 1
ATOM 856 C CA . ARG A 1 114 ? -4.444 13.936 22.796 1.00 94.88 114 ARG A CA 1
ATOM 857 C C . ARG A 1 114 ? -5.677 13.043 22.633 1.00 94.88 114 ARG A C 1
ATOM 859 O O . ARG A 1 114 ? -6.424 12.828 23.591 1.00 94.88 114 ARG A O 1
ATOM 866 N N . VAL A 1 115 ? -5.893 12.501 21.439 1.00 95.38 115 VAL A N 1
ATOM 867 C CA . VAL A 1 115 ? -6.932 11.501 21.197 1.00 95.38 115 VAL A CA 1
ATOM 868 C C . VAL A 1 115 ? -6.442 10.152 21.711 1.00 95.38 115 VAL A C 1
ATOM 870 O O . VAL A 1 115 ? -5.327 9.725 21.432 1.00 95.38 115 VAL A O 1
ATOM 873 N N . THR A 1 116 ? -7.283 9.481 22.493 1.00 94.69 116 THR A N 1
ATOM 874 C CA . THR A 1 116 ? -7.027 8.121 22.986 1.00 94.69 116 THR A CA 1
ATOM 875 C C . THR A 1 116 ? -7.830 7.108 22.167 1.00 94.69 116 THR A C 1
ATOM 877 O O . THR A 1 116 ? -8.859 7.493 21.608 1.00 94.69 116 THR A O 1
ATOM 880 N N . PRO A 1 117 ? -7.472 5.808 22.161 1.00 93.31 117 PRO A N 1
ATOM 881 C CA . PRO A 1 117 ? -8.262 4.777 21.475 1.00 93.31 117 PRO A CA 1
ATOM 882 C C . PRO A 1 117 ? -9.736 4.761 21.906 1.00 93.31 117 PRO A C 1
ATOM 884 O O . PRO A 1 117 ? -10.639 4.527 21.106 1.00 93.31 117 PRO A O 1
ATOM 887 N N . ARG A 1 118 ? -9.994 5.062 23.185 1.00 94.12 118 ARG A N 1
ATOM 888 C CA . ARG A 1 118 ? -11.350 5.185 23.721 1.00 94.12 118 ARG A CA 1
ATOM 889 C C . ARG A 1 118 ? -12.090 6.378 23.116 1.00 94.12 118 ARG A C 1
ATOM 891 O O . ARG A 1 118 ? -13.208 6.210 22.645 1.00 94.12 118 ARG A O 1
ATOM 898 N N . LEU A 1 119 ? -11.462 7.556 23.103 1.00 94.56 119 LEU A N 1
ATOM 899 C CA . LEU A 1 119 ? -12.056 8.753 22.501 1.00 94.56 119 LEU A CA 1
ATOM 900 C C . LEU A 1 119 ? -12.261 8.577 20.990 1.00 94.56 119 LEU A C 1
ATOM 902 O O . LEU A 1 119 ? -13.239 9.072 20.441 1.00 94.56 119 LEU A O 1
ATOM 906 N N . PHE A 1 120 ? -11.362 7.847 20.329 1.00 96.50 120 PHE A N 1
ATOM 907 C CA . PHE A 1 120 ? -11.498 7.463 18.931 1.00 96.50 120 PHE A CA 1
ATOM 908 C C . PHE A 1 120 ? -12.752 6.622 18.685 1.00 96.50 120 PHE A C 1
ATOM 910 O O . PHE A 1 120 ? -13.562 6.981 17.831 1.00 96.50 120 PHE A O 1
ATOM 917 N N . ALA A 1 121 ? -12.970 5.568 19.474 1.00 95.94 121 ALA A N 1
ATOM 918 C CA . ALA A 1 121 ? -14.188 4.763 19.388 1.00 95.94 121 ALA A CA 1
ATOM 919 C C . ALA A 1 121 ? -15.455 5.593 19.669 1.00 95.94 121 ALA A C 1
ATOM 921 O O . ALA A 1 121 ? -16.434 5.498 18.935 1.00 95.94 121 ALA A O 1
ATOM 922 N N . GLU A 1 122 ? -15.422 6.448 20.696 1.00 95.50 122 GLU A N 1
ATOM 923 C CA . GLU A 1 122 ? -16.554 7.305 21.071 1.00 95.50 122 GLU A CA 1
ATOM 924 C C . GLU A 1 122 ? -16.915 8.313 19.967 1.00 95.50 122 GLU A C 1
ATOM 926 O O . GLU A 1 122 ? -18.094 8.483 19.662 1.00 95.50 122 GLU A O 1
ATOM 931 N N . ARG A 1 123 ? -15.925 8.963 19.338 1.00 95.44 123 ARG A N 1
ATOM 932 C CA . ARG A 1 123 ? -16.165 9.979 18.297 1.00 95.44 123 ARG A CA 1
ATOM 933 C C . ARG A 1 123 ? -16.551 9.399 16.945 1.00 95.44 123 ARG A C 1
ATOM 935 O O . ARG A 1 123 ? -17.363 9.993 16.247 1.00 95.44 123 ARG A O 1
ATOM 942 N N . THR A 1 124 ? -15.970 8.264 16.572 1.00 95.38 124 THR A N 1
ATOM 943 C CA . THR A 1 124 ? -16.288 7.602 15.298 1.00 95.38 124 THR A CA 1
ATOM 944 C C . THR A 1 124 ? -17.606 6.831 15.360 1.00 95.38 124 THR A C 1
ATOM 946 O O . THR A 1 124 ? -18.178 6.517 14.321 1.00 95.38 124 THR A O 1
ATOM 949 N N . GLY A 1 125 ? -18.093 6.492 16.561 1.00 95.25 125 GLY A N 1
ATOM 950 C CA . GLY A 1 125 ? -19.288 5.662 16.742 1.00 95.25 125 GLY A CA 1
ATOM 951 C C . GLY A 1 125 ? -19.107 4.215 16.268 1.00 95.25 125 GLY A C 1
ATOM 952 O O . GLY A 1 125 ? -20.080 3.462 16.198 1.00 95.25 125 GLY A O 1
ATOM 953 N N . LEU A 1 126 ? -17.877 3.813 15.933 1.00 94.31 126 LEU A N 1
ATOM 954 C CA . LEU A 1 126 ? -17.560 2.461 15.493 1.00 94.31 126 LEU A CA 1
ATOM 955 C C . LEU A 1 126 ? -17.591 1.487 16.682 1.00 94.31 126 LEU A C 1
ATOM 957 O O . LEU A 1 126 ? -17.247 1.866 17.808 1.00 94.31 126 LEU A O 1
ATOM 961 N N . PRO A 1 127 ? -17.937 0.204 16.458 1.00 94.19 127 PRO A N 1
ATOM 962 C CA . PRO A 1 127 ? -17.836 -0.816 17.496 1.00 94.19 127 PRO A CA 1
ATOM 963 C C . PRO A 1 127 ? -16.428 -0.844 18.099 1.00 94.19 127 PRO A C 1
ATOM 965 O O . PRO A 1 127 ? -15.444 -0.799 17.363 1.00 94.19 127 PRO A O 1
ATOM 968 N N . THR A 1 128 ? -16.310 -0.965 19.425 1.00 91.94 128 THR A N 1
ATOM 969 C CA . THR A 1 128 ? -15.019 -0.843 20.133 1.00 91.94 128 THR A CA 1
ATOM 970 C C . THR A 1 128 ? -13.934 -1.767 19.578 1.00 91.94 128 THR A C 1
ATOM 972 O O . THR A 1 128 ? -12.790 -1.346 19.443 1.00 91.94 128 THR A O 1
ATOM 975 N N . ALA A 1 129 ? -14.286 -3.006 19.217 1.00 90.00 129 ALA A N 1
ATOM 976 C CA . ALA A 1 129 ? -13.343 -3.953 18.622 1.00 90.00 129 ALA A CA 1
ATOM 977 C C . ALA A 1 129 ? -12.820 -3.471 17.257 1.00 90.00 129 ALA A C 1
ATOM 979 O O . ALA A 1 129 ? -11.619 -3.517 17.008 1.00 90.00 129 ALA A O 1
ATOM 980 N N . THR A 1 130 ? -13.706 -2.953 16.401 1.00 91.44 130 THR A N 1
ATOM 981 C CA . THR A 1 130 ? -13.348 -2.377 15.098 1.00 91.44 130 THR A CA 1
ATOM 982 C C . THR A 1 130 ? -12.514 -1.114 15.269 1.00 91.44 130 THR A C 1
ATOM 984 O O . THR A 1 130 ? -11.479 -0.979 14.631 1.00 91.44 130 THR A O 1
ATOM 987 N N . ALA A 1 131 ? -12.923 -0.213 16.164 1.00 93.31 131 ALA A N 1
ATOM 988 C CA . ALA A 1 131 ? -12.201 1.022 16.439 1.00 93.31 131 ALA A CA 1
ATOM 989 C C . ALA A 1 131 ? -10.775 0.750 16.938 1.00 93.31 131 ALA A C 1
ATOM 991 O O . ALA A 1 131 ? -9.837 1.404 16.494 1.00 93.31 131 ALA A O 1
ATOM 992 N N . LEU A 1 132 ? -10.600 -0.243 17.817 1.00 91.94 132 LEU A N 1
ATOM 993 C CA . LEU A 1 132 ? -9.282 -0.637 18.306 1.00 91.94 132 LEU A CA 1
ATOM 994 C C . LEU A 1 132 ? -8.419 -1.255 17.200 1.00 91.94 132 LEU A C 1
ATOM 996 O O . LEU A 1 132 ? -7.255 -0.896 17.093 1.00 91.94 132 LEU A O 1
ATOM 1000 N N . ALA A 1 133 ? -8.979 -2.140 16.374 1.00 89.19 133 ALA A N 1
ATOM 1001 C CA . ALA A 1 133 ? -8.249 -2.764 15.270 1.00 89.19 133 ALA A CA 1
ATOM 1002 C C . ALA A 1 133 ? -7.853 -1.759 14.171 1.00 89.19 133 ALA A C 1
ATOM 1004 O O . ALA A 1 133 ? -6.789 -1.890 13.571 1.00 89.19 133 ALA A O 1
ATOM 1005 N N . LEU A 1 134 ? -8.674 -0.733 13.925 1.00 91.25 134 LEU A N 1
ATOM 1006 C CA . LEU A 1 134 ? -8.309 0.388 13.054 1.00 91.25 134 LEU A CA 1
ATOM 1007 C C . LEU A 1 134 ? -7.233 1.266 13.698 1.00 91.25 134 LEU A C 1
ATOM 1009 O O . LEU A 1 134 ? -6.285 1.651 13.028 1.00 91.25 134 LEU A O 1
ATOM 1013 N N . TRP A 1 135 ? -7.341 1.540 15.002 1.00 91.81 135 TRP A N 1
ATOM 1014 C CA . TRP A 1 135 ? -6.323 2.287 15.742 1.00 91.81 135 TRP A CA 1
ATOM 1015 C C . TRP A 1 135 ? -4.966 1.577 15.731 1.00 91.81 135 TRP A C 1
ATOM 1017 O O . TRP A 1 135 ? -3.934 2.224 15.668 1.00 91.81 135 TRP A O 1
ATOM 1027 N N . THR A 1 136 ? -4.926 0.247 15.787 1.00 88.31 136 THR A N 1
ATOM 1028 C CA . THR A 1 136 ? -3.667 -0.511 15.716 1.00 88.31 136 THR A CA 1
ATOM 1029 C C . THR A 1 136 ? -3.233 -0.843 14.286 1.00 88.31 136 THR A C 1
ATOM 1031 O O . THR A 1 136 ? -2.257 -1.571 14.116 1.00 88.31 136 THR A O 1
ATOM 1034 N N . ASN A 1 137 ? -3.913 -0.300 13.267 1.00 86.62 137 ASN A N 1
ATOM 1035 C CA . ASN A 1 137 ? -3.666 -0.553 11.842 1.00 86.62 137 ASN A CA 1
ATOM 1036 C C . ASN A 1 137 ? -3.704 -2.043 11.453 1.00 86.62 137 ASN A C 1
ATOM 1038 O O . ASN A 1 137 ? -3.046 -2.472 10.507 1.00 86.62 137 ASN A O 1
ATOM 1042 N N . GLU A 1 138 ? -4.482 -2.847 12.177 1.00 84.38 138 GLU A N 1
ATOM 1043 C CA . GLU A 1 138 ? -4.697 -4.261 11.862 1.00 84.38 138 GLU A CA 1
ATOM 1044 C C . GLU A 1 138 ? -5.751 -4.456 10.776 1.00 84.38 138 GLU A C 1
ATOM 1046 O O . GLU A 1 138 ? -5.675 -5.381 9.965 1.00 84.38 138 GLU A O 1
ATOM 1051 N N . LEU A 1 139 ? -6.742 -3.568 10.757 1.00 84.69 139 LEU A N 1
ATOM 1052 C CA . LEU A 1 139 ? -7.760 -3.524 9.724 1.00 84.69 139 LEU A CA 1
ATOM 1053 C C . LEU A 1 139 ? -7.470 -2.390 8.752 1.00 84.69 139 LEU A C 1
ATOM 1055 O O . LEU A 1 139 ? -7.166 -1.265 9.143 1.00 84.69 139 LEU A O 1
ATOM 1059 N N . THR A 1 140 ? -7.623 -2.711 7.475 1.00 82.50 140 THR A N 1
ATOM 1060 C CA . THR A 1 140 ? -7.672 -1.726 6.401 1.00 82.50 140 THR A CA 1
ATOM 1061 C C . THR A 1 140 ? -9.022 -0.997 6.456 1.00 82.50 140 THR A C 1
ATOM 1063 O O . THR A 1 140 ? -10.057 -1.625 6.701 1.00 82.50 140 THR A O 1
ATOM 1066 N N . LEU A 1 141 ? -9.022 0.328 6.282 1.00 87.69 141 LEU A N 1
ATOM 1067 C CA . LEU A 1 141 ? -10.244 1.132 6.322 1.00 87.69 141 LEU A CA 1
ATOM 1068 C C . LEU A 1 141 ? -11.107 0.842 5.088 1.00 87.69 141 LEU A C 1
ATOM 1070 O O . LEU A 1 141 ? -10.644 0.872 3.958 1.00 87.69 141 LEU A O 1
ATOM 1074 N N . THR A 1 142 ? -12.407 0.635 5.266 1.00 86.75 142 THR A N 1
ATOM 1075 C CA . THR A 1 142 ? -13.338 0.765 4.131 1.00 86.75 142 THR A CA 1
ATOM 1076 C C . THR A 1 142 ? -13.509 2.241 3.761 1.00 86.75 142 THR A C 1
ATOM 1078 O O . THR A 1 142 ? -13.321 3.117 4.605 1.00 86.75 142 THR A O 1
ATOM 1081 N N . ALA A 1 143 ? -13.940 2.538 2.530 1.00 84.50 143 ALA A N 1
ATOM 1082 C CA . ALA A 1 143 ? -14.213 3.918 2.106 1.00 84.50 143 ALA A CA 1
ATOM 1083 C C . ALA A 1 143 ? -15.197 4.645 3.047 1.00 84.50 143 ALA A C 1
ATOM 1085 O O . ALA A 1 143 ? -15.014 5.818 3.367 1.00 84.50 143 ALA A O 1
ATOM 1086 N N . GLU A 1 144 ? -16.207 3.930 3.551 1.00 88.25 144 GLU A N 1
ATOM 1087 C CA . GLU A 1 144 ? -17.162 4.490 4.508 1.00 88.25 144 GLU A CA 1
ATOM 1088 C C . GLU A 1 144 ? -16.523 4.754 5.878 1.00 88.25 144 GLU A C 1
ATOM 1090 O O . GLU A 1 144 ? -16.740 5.810 6.465 1.00 88.25 144 GLU A O 1
ATOM 1095 N N . GLN A 1 145 ? -15.687 3.841 6.382 1.00 90.94 145 GLN A N 1
ATOM 1096 C CA . GLN A 1 145 ? -14.964 4.067 7.638 1.00 90.94 145 GLN A CA 1
ATOM 1097 C C . GLN A 1 145 ? -13.957 5.212 7.522 1.00 90.94 145 GLN A C 1
ATOM 1099 O O . GLN A 1 145 ? -13.837 5.996 8.458 1.00 90.94 145 GLN A O 1
ATOM 1104 N N . ALA A 1 146 ? -13.268 5.346 6.386 1.00 90.00 146 ALA A N 1
ATOM 1105 C CA . ALA A 1 146 ? -12.368 6.465 6.126 1.00 90.00 146 ALA A CA 1
ATOM 1106 C C . ALA A 1 146 ? -13.123 7.802 6.200 1.00 90.00 146 ALA A C 1
ATOM 1108 O O . ALA A 1 146 ? -12.676 8.729 6.872 1.00 90.00 146 ALA A O 1
ATOM 1109 N N . ARG A 1 147 ? -14.317 7.874 5.597 1.00 89.88 147 ARG A N 1
ATOM 1110 C CA . ARG A 1 147 ? -15.193 9.049 5.680 1.00 89.88 147 ARG A CA 1
ATOM 1111 C C . ARG A 1 147 ? -15.621 9.346 7.119 1.00 89.88 147 ARG A C 1
ATOM 1113 O O . ARG A 1 147 ? -15.471 10.476 7.568 1.00 89.88 147 ARG A O 1
ATOM 1120 N N . ILE A 1 148 ? -16.060 8.327 7.864 1.00 92.81 148 ILE A N 1
ATOM 1121 C CA . ILE A 1 148 ? -16.428 8.453 9.286 1.00 92.81 148 ILE A CA 1
ATOM 1122 C C . ILE A 1 148 ? -15.260 8.999 10.120 1.00 92.81 148 ILE A C 1
ATOM 1124 O O . ILE A 1 148 ? -15.463 9.885 10.948 1.00 92.81 148 ILE A O 1
ATOM 1128 N N . VAL A 1 149 ? -14.043 8.484 9.920 1.00 92.25 149 VAL A N 1
ATOM 1129 C CA . VAL A 1 149 ? -12.853 8.928 10.662 1.00 92.25 149 VAL A CA 1
ATOM 1130 C C . VAL A 1 149 ? -12.507 10.376 10.321 1.00 92.25 149 VAL A C 1
ATOM 1132 O O . VAL A 1 149 ? -12.314 11.178 11.234 1.00 92.25 149 VAL A O 1
ATOM 1135 N N . THR A 1 150 ? -12.480 10.733 9.038 1.00 91.44 150 THR A N 1
ATOM 1136 C CA . THR A 1 150 ? -12.213 12.111 8.607 1.00 91.44 150 THR A CA 1
ATOM 1137 C C . THR A 1 150 ? -13.247 13.084 9.168 1.00 91.44 150 THR A C 1
ATOM 1139 O O . THR A 1 150 ? -12.872 14.102 9.747 1.00 91.44 150 THR A O 1
ATOM 1142 N N . ASP A 1 151 ? -14.536 12.748 9.085 1.00 92.94 151 ASP A N 1
ATOM 1143 C CA . ASP A 1 151 ? -15.621 13.596 9.585 1.00 92.94 151 ASP A CA 1
ATOM 1144 C C . ASP A 1 151 ? -15.560 13.755 11.116 1.00 92.94 151 ASP A C 1
ATOM 1146 O O . ASP A 1 151 ? -15.714 14.860 11.639 1.00 92.94 151 ASP A O 1
ATOM 1150 N N . ALA A 1 152 ? -15.275 12.675 11.855 1.00 94.00 152 ALA A N 1
ATOM 1151 C CA . ALA A 1 152 ? -15.208 12.682 13.321 1.00 94.00 152 ALA A CA 1
ATOM 1152 C C . ALA A 1 152 ? -14.059 13.538 13.889 1.00 94.00 152 ALA A C 1
ATOM 1154 O O . ALA A 1 152 ? -14.104 13.958 15.054 1.00 94.00 152 ALA A O 1
ATOM 1155 N N . PHE A 1 153 ? -13.023 13.782 13.086 1.00 93.50 153 PHE A N 1
ATOM 1156 C CA . PHE A 1 153 ? -11.824 14.517 13.486 1.00 93.50 153 PHE A CA 1
ATOM 1157 C C . PHE A 1 153 ? -11.560 15.778 12.662 1.00 93.50 153 PHE A C 1
ATOM 1159 O O . PHE A 1 153 ? -10.548 16.449 12.891 1.00 93.50 153 PHE A O 1
ATOM 1166 N N . ALA A 1 154 ? -12.498 16.160 11.794 1.00 91.06 154 ALA A N 1
ATOM 1167 C CA . ALA A 1 154 ? -12.459 17.415 11.064 1.00 91.06 154 ALA A CA 1
ATOM 1168 C C . ALA A 1 154 ? -12.260 18.597 12.032 1.00 91.06 154 ALA A C 1
ATOM 1170 O O . ALA A 1 154 ? -12.988 18.763 13.014 1.00 91.06 154 ALA A O 1
ATOM 1171 N N . GLY A 1 155 ? -11.220 19.399 11.792 1.00 87.75 155 GLY A N 1
ATOM 1172 C CA . GLY A 1 155 ? -10.863 20.547 12.633 1.00 87.75 155 GLY A CA 1
ATOM 1173 C C . GLY A 1 155 ? -10.194 20.207 13.973 1.00 87.75 155 GLY A C 1
ATOM 1174 O O . GLY A 1 155 ? -9.834 21.125 14.705 1.00 87.75 155 GLY A O 1
ATOM 1175 N N . THR A 1 156 ? -10.004 18.923 14.308 1.00 88.75 156 THR A N 1
ATOM 1176 C CA . THR A 1 156 ? -9.163 18.497 15.447 1.00 88.75 156 THR A CA 1
ATOM 1177 C C . THR A 1 156 ? -7.713 18.285 15.011 1.00 88.75 156 THR A C 1
ATOM 1179 O O . THR A 1 156 ? -6.795 18.694 15.717 1.00 88.75 156 THR A O 1
ATOM 1182 N N . VAL A 1 157 ? -7.516 17.659 13.852 1.00 89.81 157 VAL A N 1
ATOM 1183 C CA . VAL A 1 157 ? -6.213 17.440 13.211 1.00 89.81 157 VAL A CA 1
ATOM 1184 C C . VAL A 1 157 ? -6.282 17.896 11.757 1.00 89.81 157 VAL A C 1
ATOM 1186 O O . VAL A 1 157 ? -7.370 17.976 11.188 1.00 89.81 157 VAL A O 1
ATOM 1189 N N . GLU A 1 158 ? -5.126 18.208 11.170 1.00 86.94 158 GLU A N 1
ATOM 1190 C CA . GLU A 1 158 ? -5.023 18.545 9.743 1.00 86.94 158 GLU A CA 1
ATOM 1191 C C . GLU A 1 158 ? -5.368 17.328 8.874 1.00 86.94 158 GLU A C 1
ATOM 1193 O O . GLU A 1 158 ? -6.188 17.427 7.964 1.00 86.94 158 GLU A O 1
ATOM 1198 N N . HIS A 1 159 ? -4.835 16.161 9.250 1.00 87.56 159 HIS A N 1
ATOM 1199 C CA . HIS A 1 159 ? -5.114 14.871 8.628 1.00 87.56 159 HIS A CA 1
ATOM 1200 C C . HIS A 1 159 ? -5.330 13.806 9.715 1.00 87.56 159 HIS A C 1
ATOM 1202 O O . HIS A 1 159 ? -4.521 13.668 10.630 1.00 87.56 159 HIS A O 1
ATOM 1208 N N . ALA A 1 160 ? -6.454 13.083 9.651 1.00 89.56 160 ALA A N 1
ATOM 1209 C CA . ALA A 1 160 ? -6.765 11.961 10.555 1.00 89.56 160 ALA A CA 1
ATOM 1210 C C . ALA A 1 160 ? -6.396 10.595 9.954 1.00 89.56 160 ALA A C 1
ATOM 1212 O O . ALA A 1 160 ? -6.410 9.574 10.646 1.00 89.56 160 ALA A O 1
ATOM 1213 N N . LEU A 1 161 ? -6.097 10.593 8.657 1.00 91.00 161 LEU A N 1
ATOM 1214 C CA . LEU A 1 161 ? -5.702 9.444 7.868 1.00 91.00 161 LEU A CA 1
ATOM 1215 C C . LEU A 1 161 ? -4.322 9.707 7.279 1.00 91.00 161 LEU A C 1
ATOM 1217 O O . LEU A 1 161 ? -3.980 10.858 7.015 1.00 91.00 161 LEU A O 1
ATOM 1221 N N . SER A 1 162 ? -3.570 8.642 7.046 1.00 89.25 162 SER A N 1
ATOM 1222 C CA . SER A 1 162 ? -2.283 8.710 6.364 1.00 89.25 162 SER A CA 1
ATOM 1223 C C . SER A 1 162 ? -2.077 7.508 5.451 1.00 89.25 162 SER A C 1
ATOM 1225 O O . SER A 1 162 ? -2.766 6.483 5.548 1.00 89.25 162 SER A O 1
ATOM 1227 N N . VAL A 1 163 ? -1.111 7.634 4.543 1.00 86.88 163 VAL A N 1
ATOM 1228 C CA . VAL A 1 163 ? -0.620 6.508 3.750 1.00 86.88 163 VAL A CA 1
ATOM 1229 C C . VAL A 1 163 ? 0.165 5.556 4.662 1.00 86.88 163 VAL A C 1
ATOM 1231 O O . VAL A 1 163 ? 1.094 6.000 5.345 1.00 86.88 163 VAL A O 1
ATOM 1234 N N . PRO A 1 164 ? -0.138 4.244 4.679 1.00 84.12 164 PRO A N 1
ATOM 1235 C CA . PRO A 1 164 ? 0.650 3.293 5.450 1.00 84.12 164 PRO A CA 1
ATOM 1236 C C . PRO A 1 164 ? 2.104 3.261 4.968 1.00 84.12 164 PRO A C 1
ATOM 1238 O O . PRO A 1 164 ? 2.396 2.950 3.817 1.00 84.12 164 PRO A O 1
ATOM 1241 N N . ASN A 1 165 ? 3.030 3.547 5.882 1.00 81.69 165 ASN A N 1
ATOM 1242 C CA . ASN A 1 165 ? 4.477 3.518 5.640 1.00 81.69 165 ASN A CA 1
ATOM 1243 C C . ASN A 1 165 ? 5.184 2.484 6.533 1.00 81.69 165 ASN A C 1
ATOM 1245 O O . ASN A 1 165 ? 6.332 2.640 6.952 1.00 81.69 165 ASN A O 1
ATOM 1249 N N . ASP A 1 166 ? 4.469 1.423 6.895 1.00 81.00 166 ASP A N 1
ATOM 1250 C CA . ASP A 1 166 ? 5.044 0.331 7.658 1.00 81.00 166 ASP A CA 1
ATOM 1251 C C . ASP A 1 166 ? 5.904 -0.586 6.764 1.00 81.00 166 ASP A C 1
ATOM 1253 O O . ASP A 1 166 ? 5.859 -0.580 5.524 1.00 81.00 166 ASP A O 1
ATOM 1257 N N . TRP A 1 167 ? 6.735 -1.401 7.410 1.00 81.00 167 TRP A N 1
ATOM 1258 C CA . TRP A 1 167 ? 7.657 -2.288 6.707 1.00 81.00 167 TRP A CA 1
ATOM 1259 C C . TRP A 1 167 ? 6.938 -3.392 5.911 1.00 81.00 167 TRP A C 1
ATOM 1261 O O . TRP A 1 167 ? 7.512 -3.882 4.937 1.00 81.00 167 TRP A O 1
ATOM 1271 N N . ILE A 1 168 ? 5.717 -3.791 6.297 1.00 84.12 168 ILE A N 1
ATOM 1272 C CA . ILE A 1 168 ? 4.917 -4.810 5.599 1.00 84.12 168 ILE A CA 1
ATOM 1273 C C . ILE A 1 168 ? 4.459 -4.221 4.275 1.00 84.12 168 ILE A C 1
ATOM 1275 O O . ILE A 1 168 ? 4.688 -4.823 3.233 1.00 84.12 168 ILE A O 1
ATOM 1279 N N . THR A 1 169 ? 3.905 -3.012 4.309 1.00 85.81 169 THR A N 1
ATOM 1280 C CA . THR A 1 169 ? 3.475 -2.267 3.125 1.00 85.81 169 THR A CA 1
ATOM 1281 C C . THR A 1 169 ? 4.639 -2.055 2.151 1.00 85.81 169 THR A C 1
ATOM 1283 O O . THR A 1 169 ? 4.538 -2.385 0.967 1.00 85.81 169 THR A O 1
ATOM 1286 N N . THR A 1 170 ? 5.804 -1.651 2.670 1.00 83.88 170 THR A N 1
ATOM 1287 C CA . THR A 1 170 ? 7.045 -1.541 1.879 1.00 83.88 170 THR A CA 1
ATOM 1288 C C . THR A 1 170 ? 7.467 -2.885 1.272 1.00 83.88 170 THR A C 1
ATOM 1290 O O . THR A 1 170 ? 7.896 -2.953 0.122 1.00 83.88 170 THR A O 1
ATOM 1293 N N . SER A 1 171 ? 7.345 -3.976 2.030 1.00 85.75 171 SER A N 1
ATOM 1294 C CA . SER A 1 171 ? 7.734 -5.316 1.576 1.00 85.75 171 SER A CA 1
ATOM 1295 C C . SER A 1 171 ? 6.756 -5.896 0.560 1.00 85.75 171 SER A C 1
ATOM 1297 O O . SER A 1 171 ? 7.183 -6.582 -0.363 1.00 85.75 171 SER A O 1
ATOM 1299 N N . LEU A 1 172 ? 5.460 -5.606 0.689 1.00 88.12 172 LEU A N 1
ATOM 1300 C CA . LEU A 1 172 ? 4.453 -5.985 -0.296 1.00 88.12 172 LEU A CA 1
ATOM 1301 C C . LEU A 1 172 ? 4.725 -5.299 -1.628 1.00 88.12 172 LEU A C 1
ATOM 1303 O O . LEU A 1 172 ? 4.544 -5.918 -2.674 1.00 88.12 172 LEU A O 1
ATOM 1307 N N . ALA A 1 173 ? 5.214 -4.057 -1.623 1.00 86.69 173 ALA A N 1
ATOM 1308 C CA . ALA A 1 173 ? 5.623 -3.365 -2.842 1.00 86.69 173 ALA A CA 1
ATOM 1309 C C . ALA A 1 173 ? 6.839 -4.002 -3.556 1.00 86.69 173 ALA A C 1
ATOM 1311 O O . ALA A 1 173 ? 7.100 -3.650 -4.706 1.00 86.69 173 ALA A O 1
ATOM 1312 N N . ASP A 1 174 ? 7.569 -4.939 -2.933 1.00 85.19 174 ASP A N 1
ATOM 1313 C CA . ASP A 1 174 ? 8.681 -5.652 -3.576 1.00 85.19 174 ASP A CA 1
ATOM 1314 C C . ASP A 1 174 ? 8.153 -6.604 -4.679 1.00 85.19 174 ASP A C 1
ATOM 1316 O O . ASP A 1 174 ? 7.333 -7.486 -4.405 1.00 85.19 174 ASP A O 1
ATOM 1320 N N . PRO A 1 175 ? 8.650 -6.518 -5.928 1.00 84.06 175 PRO A N 1
ATOM 1321 C CA . PRO A 1 175 ? 8.231 -7.411 -7.014 1.00 84.06 175 PRO A CA 1
ATOM 1322 C C . PRO A 1 175 ? 8.483 -8.897 -6.727 1.00 84.06 175 PRO A C 1
ATOM 1324 O O . PRO A 1 175 ? 7.868 -9.761 -7.345 1.00 84.06 175 PRO A O 1
ATOM 1327 N N . ARG A 1 176 ? 9.388 -9.225 -5.796 1.00 84.00 176 ARG A N 1
ATOM 1328 C CA . ARG A 1 176 ? 9.697 -10.608 -5.400 1.00 84.00 176 ARG A CA 1
ATOM 1329 C C . ARG A 1 176 ? 8.531 -11.328 -4.727 1.00 84.00 176 ARG A C 1
ATOM 1331 O O . ARG A 1 176 ? 8.531 -12.554 -4.723 1.00 84.00 176 ARG A O 1
ATOM 1338 N N . VAL A 1 177 ? 7.574 -10.604 -4.145 1.00 86.38 177 VAL A N 1
ATOM 1339 C CA . VAL A 1 177 ? 6.386 -11.209 -3.514 1.00 86.38 177 VAL A CA 1
ATOM 1340 C C . VAL A 1 177 ? 5.140 -11.135 -4.397 1.00 86.38 177 VAL A C 1
ATOM 1342 O O . VAL A 1 177 ? 4.104 -11.691 -4.035 1.00 86.38 177 VAL A O 1
ATOM 1345 N N . LYS A 1 178 ? 5.232 -10.491 -5.569 1.00 89.06 178 LYS A N 1
ATOM 1346 C CA . LYS A 1 178 ? 4.078 -10.204 -6.427 1.00 89.06 178 LYS A CA 1
ATOM 1347 C C . LYS A 1 178 ? 3.375 -11.457 -6.940 1.00 89.06 178 LYS A C 1
ATOM 1349 O O . LYS A 1 178 ? 2.153 -11.483 -6.930 1.00 89.06 178 LYS A O 1
ATOM 1354 N N . ASP A 1 179 ? 4.112 -12.501 -7.310 1.00 89.31 179 ASP A N 1
ATOM 1355 C CA . ASP A 1 179 ? 3.504 -13.760 -7.765 1.00 89.31 179 ASP A CA 1
ATOM 1356 C C . ASP A 1 179 ? 2.558 -14.346 -6.703 1.00 89.31 179 ASP A C 1
ATOM 1358 O O . ASP A 1 179 ? 1.448 -14.761 -7.021 1.00 89.31 179 ASP A O 1
ATOM 1362 N N . GLY A 1 180 ? 2.955 -14.307 -5.427 1.00 89.12 180 GLY A N 1
ATOM 1363 C CA . GLY A 1 180 ? 2.109 -14.765 -4.323 1.00 89.12 180 GLY A CA 1
ATOM 1364 C C . GLY A 1 180 ? 0.886 -13.871 -4.099 1.00 89.12 180 GLY A C 1
ATOM 1365 O O . GLY A 1 180 ? -0.210 -14.366 -3.868 1.00 89.12 180 GLY A O 1
ATOM 1366 N N . VAL A 1 181 ? 1.044 -12.552 -4.236 1.00 90.44 181 VAL A N 1
ATOM 1367 C CA . VAL A 1 181 ? -0.081 -11.602 -4.178 1.00 90.44 181 VAL A CA 1
ATOM 1368 C C . VAL A 1 181 ? -1.081 -11.852 -5.312 1.00 90.44 181 VAL A C 1
ATOM 1370 O O . VAL A 1 181 ? -2.286 -11.826 -5.078 1.00 90.44 181 VAL A O 1
ATOM 1373 N N . LEU A 1 182 ? -0.604 -12.115 -6.532 1.00 91.38 182 LEU A N 1
ATOM 1374 C CA . LEU A 1 182 ? -1.465 -12.416 -7.678 1.00 91.38 182 LEU A CA 1
ATOM 1375 C C . LEU A 1 182 ? -2.214 -13.741 -7.497 1.00 91.38 182 LEU A C 1
ATOM 1377 O O . LEU A 1 182 ? -3.386 -13.813 -7.851 1.00 91.38 182 LEU A O 1
ATOM 1381 N N . GLN A 1 183 ? -1.583 -14.749 -6.889 1.00 91.38 183 GLN A N 1
ATOM 1382 C CA . GLN A 1 183 ? -2.265 -15.994 -6.516 1.00 91.38 183 GLN A CA 1
ATOM 1383 C C . GLN A 1 183 ? -3.386 -15.744 -5.503 1.00 91.38 183 GLN A C 1
ATOM 1385 O O . GLN A 1 183 ? -4.478 -16.276 -5.666 1.00 91.38 183 GLN A O 1
ATOM 1390 N N . VAL A 1 184 ? -3.157 -14.900 -4.490 1.00 91.69 184 VAL A N 1
ATOM 1391 C CA . VAL A 1 184 ? -4.208 -14.516 -3.529 1.00 91.69 184 VAL A CA 1
ATOM 1392 C C . VAL A 1 184 ? -5.339 -13.762 -4.230 1.00 91.69 184 VAL A C 1
ATOM 1394 O O . VAL A 1 184 ? -6.510 -14.018 -3.952 1.00 91.69 184 VAL A O 1
ATOM 1397 N N . ALA A 1 185 ? -5.015 -12.859 -5.158 1.00 92.44 185 ALA A N 1
ATOM 1398 C CA . ALA A 1 185 ? -6.008 -12.132 -5.946 1.00 92.44 185 ALA A CA 1
ATOM 1399 C C . ALA A 1 185 ? -6.892 -13.091 -6.760 1.00 92.44 185 ALA A C 1
ATOM 1401 O O . ALA A 1 185 ? -8.116 -12.989 -6.712 1.00 92.44 185 ALA A O 1
ATOM 1402 N N . GLU A 1 186 ? -6.284 -14.064 -7.442 1.00 93.12 186 GLU A N 1
ATOM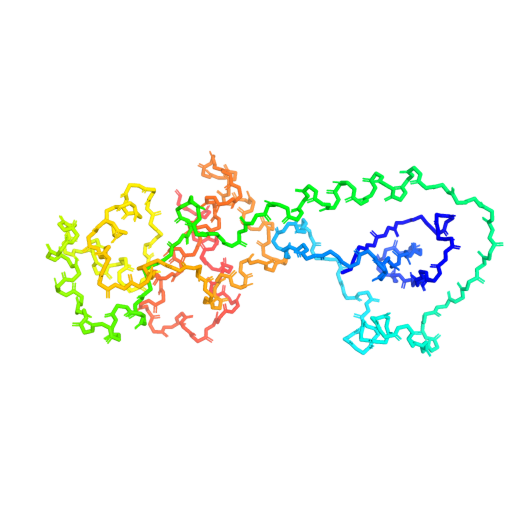 1403 C CA . GLU A 1 186 ? -6.999 -15.095 -8.198 1.00 93.12 186 GLU A CA 1
ATOM 1404 C C . GLU A 1 186 ? -7.874 -15.967 -7.285 1.00 93.12 186 GLU A C 1
ATOM 1406 O O . GLU A 1 186 ? -9.071 -16.109 -7.536 1.00 93.12 186 GLU A O 1
ATOM 1411 N N . HIS A 1 187 ? -7.309 -16.472 -6.183 1.00 92.00 187 HIS A N 1
ATOM 1412 C CA . HIS A 1 187 ? -8.007 -17.318 -5.207 1.00 92.00 187 HIS A CA 1
ATOM 1413 C C . HIS A 1 187 ? -9.233 -16.627 -4.598 1.00 92.00 187 HIS A C 1
ATOM 1415 O O . HIS A 1 187 ? -10.296 -17.224 -4.453 1.00 92.00 187 HIS A O 1
ATOM 1421 N N . THR A 1 188 ? -9.116 -15.331 -4.311 1.00 90.25 188 THR A N 1
ATOM 1422 C CA . THR A 1 188 ? -10.197 -14.520 -3.726 1.00 90.25 188 THR A CA 1
ATOM 1423 C C . THR A 1 188 ? -11.091 -13.840 -4.764 1.00 90.25 188 THR A C 1
ATOM 1425 O O . THR A 1 188 ? -11.999 -13.097 -4.391 1.00 90.25 188 THR A O 1
ATOM 1428 N N . SER A 1 189 ? -10.862 -14.076 -6.064 1.00 91.25 189 SER A N 1
ATOM 1429 C CA . SER A 1 189 ? -11.563 -13.394 -7.164 1.00 91.25 189 SER A CA 1
ATOM 1430 C C . SER A 1 189 ? -11.562 -11.861 -7.025 1.00 91.25 189 SER A C 1
ATOM 1432 O O . SER A 1 189 ? -12.563 -11.191 -7.289 1.00 91.25 189 SER A O 1
ATOM 1434 N N . SER A 1 190 ? -10.433 -11.300 -6.588 1.00 90.31 190 SER A N 1
ATOM 1435 C CA . SER A 1 190 ? -10.239 -9.872 -6.340 1.00 90.31 190 SER A CA 1
ATOM 1436 C C . SER A 1 190 ? -9.104 -9.293 -7.200 1.00 90.31 190 SER A C 1
ATOM 1438 O O . SER A 1 190 ? -8.425 -10.002 -7.941 1.00 90.31 190 SER A O 1
ATOM 1440 N N . GLY A 1 191 ? -8.924 -7.970 -7.171 1.00 88.62 191 GLY A N 1
ATOM 1441 C CA . GLY A 1 191 ? -7.803 -7.309 -7.848 1.00 88.62 191 GLY A CA 1
ATOM 1442 C C . GLY A 1 191 ? -6.518 -7.335 -7.014 1.00 88.62 191 GLY A C 1
ATOM 1443 O O . GLY A 1 191 ? -6.571 -7.473 -5.795 1.00 88.62 191 GLY A O 1
ATOM 1444 N N . GLU A 1 192 ? -5.362 -7.107 -7.652 1.00 88.75 192 GLU A N 1
ATOM 1445 C CA . GLU A 1 192 ? -4.049 -7.074 -6.975 1.00 88.75 192 GLU A CA 1
ATOM 1446 C C . GLU A 1 192 ? -4.042 -6.142 -5.750 1.00 88.75 192 GLU A C 1
ATOM 1448 O O . GLU A 1 192 ? -3.499 -6.504 -4.712 1.00 88.75 192 GLU A O 1
ATOM 1453 N N . ARG A 1 193 ? -4.678 -4.968 -5.854 1.00 86.81 193 ARG A N 1
ATOM 1454 C CA . ARG A 1 193 ? -4.811 -4.000 -4.753 1.00 86.81 193 ARG A CA 1
ATOM 1455 C C . ARG A 1 193 ? -5.472 -4.623 -3.520 1.00 86.81 193 ARG A C 1
ATOM 1457 O O . ARG A 1 193 ? -4.831 -4.737 -2.483 1.00 86.81 193 ARG A O 1
ATOM 1464 N N . ALA A 1 194 ? -6.688 -5.144 -3.686 1.00 86.19 194 ALA A N 1
ATOM 1465 C CA . ALA A 1 194 ? -7.438 -5.789 -2.609 1.00 86.19 194 ALA A CA 1
ATOM 1466 C C . ALA A 1 194 ? -6.692 -6.996 -2.013 1.00 86.19 194 ALA A C 1
ATOM 1468 O O . ALA A 1 194 ? -6.723 -7.209 -0.803 1.00 86.19 194 ALA A O 1
ATOM 1469 N N . ALA A 1 195 ? -5.974 -7.762 -2.840 1.00 89.38 195 ALA A N 1
ATOM 1470 C CA . ALA A 1 195 ? -5.145 -8.863 -2.362 1.00 89.38 195 ALA A CA 1
ATOM 1471 C C . ALA A 1 195 ? -3.974 -8.384 -1.489 1.00 89.38 195 ALA A C 1
ATOM 1473 O O . ALA A 1 195 ? -3.684 -9.002 -0.466 1.00 89.38 195 ALA A O 1
ATOM 1474 N N . ARG A 1 196 ? -3.310 -7.276 -1.844 1.00 89.69 196 ARG A N 1
ATOM 1475 C CA . ARG A 1 196 ? -2.242 -6.686 -1.016 1.00 89.69 196 ARG A CA 1
ATOM 1476 C C . ARG A 1 196 ? -2.779 -6.222 0.332 1.00 89.69 196 ARG A C 1
ATOM 1478 O O . ARG A 1 196 ? -2.157 -6.507 1.356 1.00 89.69 196 ARG A O 1
ATOM 1485 N N . ASP A 1 197 ? -3.935 -5.569 0.336 1.00 87.44 197 ASP A N 1
ATOM 1486 C CA . ASP A 1 197 ? -4.580 -5.095 1.563 1.00 87.44 197 ASP A CA 1
ATOM 1487 C C . ASP A 1 197 ? -4.990 -6.261 2.464 1.00 87.44 197 ASP A C 1
ATOM 1489 O O . ASP A 1 197 ? -4.759 -6.227 3.675 1.00 87.44 197 ASP A O 1
ATOM 1493 N N . LEU A 1 198 ? -5.515 -7.334 1.866 1.00 87.62 198 LEU A N 1
ATOM 1494 C CA . LEU A 1 198 ? -5.845 -8.566 2.573 1.00 87.62 198 LEU A CA 1
ATOM 1495 C C . LEU A 1 198 ? -4.601 -9.201 3.204 1.00 87.62 198 LEU A C 1
ATOM 1497 O O . LEU A 1 198 ? -4.613 -9.505 4.395 1.00 87.62 198 LEU A O 1
ATOM 1501 N N . VAL A 1 199 ? -3.507 -9.356 2.448 1.00 88.81 199 VAL A N 1
ATOM 1502 C CA . VAL A 1 199 ? -2.246 -9.910 2.977 1.00 88.81 199 VAL A CA 1
ATOM 1503 C C . VAL A 1 199 ? -1.714 -9.049 4.124 1.00 88.81 199 VAL A C 1
ATOM 1505 O O . VAL A 1 199 ? -1.280 -9.586 5.146 1.00 88.81 199 VAL A O 1
ATOM 1508 N N . ARG A 1 200 ? -1.777 -7.720 3.991 1.00 87.88 200 ARG A N 1
ATOM 1509 C CA . ARG A 1 200 ? -1.358 -6.779 5.037 1.00 87.88 200 ARG A CA 1
ATOM 1510 C C . ARG A 1 200 ? -2.178 -6.951 6.317 1.00 87.88 200 ARG A C 1
ATOM 1512 O O . ARG A 1 200 ? -1.593 -7.099 7.389 1.00 87.88 200 ARG A O 1
ATOM 1519 N N . SER A 1 201 ? -3.507 -6.982 6.210 1.00 85.50 201 SER A N 1
ATOM 1520 C CA . SER A 1 201 ? -4.396 -7.179 7.361 1.00 85.50 201 SER A CA 1
ATOM 1521 C C . SER A 1 201 ? -4.203 -8.552 8.014 1.00 85.50 201 SER A C 1
ATOM 1523 O O . SER A 1 201 ? -4.089 -8.640 9.238 1.00 85.50 201 SER A O 1
ATOM 1525 N N . SER A 1 202 ? -4.064 -9.621 7.225 1.00 83.62 202 SER A N 1
ATOM 1526 C CA . SER A 1 202 ? -3.780 -10.967 7.743 1.00 83.62 202 SER A CA 1
ATOM 1527 C C . SER A 1 202 ? -2.453 -11.029 8.496 1.00 83.62 202 SER A C 1
ATOM 1529 O O . SER A 1 202 ? -2.371 -11.632 9.568 1.00 83.62 202 SER A O 1
ATOM 1531 N N . PHE A 1 203 ? -1.416 -10.358 7.988 1.00 80.94 203 PHE A N 1
ATOM 1532 C CA . PHE A 1 203 ? -0.138 -10.262 8.683 1.00 80.94 203 PHE A CA 1
ATOM 1533 C C . PHE A 1 203 ? -0.272 -9.532 10.021 1.00 80.94 203 PHE A C 1
ATOM 1535 O O . PHE A 1 203 ? 0.231 -10.010 11.040 1.00 80.94 203 PHE A O 1
ATOM 1542 N N . ALA A 1 204 ? -0.934 -8.373 10.032 1.00 77.31 204 ALA A N 1
ATOM 1543 C CA . ALA A 1 204 ? -1.086 -7.567 11.238 1.00 77.31 204 ALA A CA 1
ATOM 1544 C C . ALA A 1 204 ? -1.810 -8.341 12.355 1.00 77.31 204 ALA A C 1
ATOM 1546 O O . ALA A 1 204 ? -1.415 -8.270 13.520 1.00 77.31 204 ALA A O 1
ATOM 1547 N N . LEU A 1 205 ? -2.798 -9.167 11.992 1.00 73.62 205 LEU A N 1
ATOM 1548 C CA . LEU A 1 205 ? -3.466 -10.083 12.917 1.00 73.62 205 LEU A CA 1
ATOM 1549 C C . LEU A 1 205 ? -2.532 -11.201 13.415 1.00 73.62 205 LEU A C 1
ATOM 1551 O O . LEU A 1 205 ? -2.503 -11.485 14.615 1.00 73.62 205 LEU A O 1
ATOM 1555 N N . ALA A 1 206 ? -1.741 -11.813 12.528 1.00 71.44 206 ALA A N 1
ATOM 1556 C CA . ALA A 1 206 ? -0.820 -12.902 12.869 1.00 71.44 206 ALA A CA 1
ATOM 1557 C C . ALA A 1 206 ? 0.354 -12.453 13.763 1.00 71.44 206 ALA A C 1
ATOM 1559 O O . ALA A 1 206 ? 0.792 -13.202 14.643 1.00 71.44 206 ALA A O 1
ATOM 1560 N N . ALA A 1 207 ? 0.829 -11.215 13.594 1.00 66.94 207 ALA A N 1
ATOM 1561 C CA . ALA A 1 207 ? 1.928 -10.624 14.362 1.00 66.94 207 ALA A CA 1
ATOM 1562 C C . ALA A 1 207 ? 1.637 -10.470 15.870 1.00 66.94 207 ALA A C 1
ATOM 1564 O O . ALA A 1 207 ? 2.555 -10.222 16.651 1.00 66.94 207 ALA A O 1
ATOM 1565 N N . ARG A 1 208 ? 0.388 -10.688 16.308 1.00 63.69 208 ARG A N 1
ATOM 1566 C CA . ARG A 1 208 ? 0.015 -10.821 17.729 1.00 63.69 208 ARG A CA 1
ATOM 1567 C C . ARG A 1 208 ? 0.619 -12.063 18.399 1.00 63.69 208 ARG A C 1
ATOM 1569 O O . ARG A 1 208 ? 0.611 -12.157 19.625 1.00 63.69 208 ARG A O 1
ATOM 1576 N N . THR A 1 209 ? 1.156 -13.000 17.614 1.00 59.25 209 THR A N 1
ATOM 1577 C CA . THR A 1 209 ? 1.847 -14.195 18.111 1.00 59.25 209 THR A CA 1
ATOM 1578 C C . THR A 1 209 ? 3.363 -13.945 18.170 1.00 59.25 209 THR A C 1
ATOM 1580 O O . THR A 1 209 ? 3.965 -13.659 17.131 1.00 59.25 209 THR A O 1
ATOM 1583 N N . PRO A 1 210 ? 4.024 -14.088 19.339 1.00 53.50 210 PRO A N 1
ATOM 1584 C CA . PRO A 1 210 ? 5.428 -13.699 19.535 1.00 53.50 210 PRO A CA 1
ATOM 1585 C C . PRO A 1 210 ? 6.440 -14.334 18.569 1.00 53.50 210 PRO A C 1
ATOM 1587 O O . PRO A 1 210 ? 7.480 -13.741 18.307 1.00 53.50 210 PRO A O 1
ATOM 1590 N N . SER A 1 211 ? 6.145 -15.514 18.012 1.00 57.19 211 SER A N 1
ATOM 1591 C CA . SER A 1 211 ? 7.051 -16.244 17.111 1.00 57.19 211 SER A CA 1
ATOM 1592 C C . SER A 1 211 ? 7.131 -15.670 15.689 1.00 57.19 211 SER A C 1
ATOM 1594 O O . SER A 1 211 ? 8.069 -15.983 14.962 1.00 57.19 211 SER A O 1
ATOM 1596 N N . VAL A 1 212 ? 6.163 -14.843 15.273 1.00 52.25 212 VAL A N 1
ATOM 1597 C CA . VAL A 1 212 ? 6.034 -14.347 13.885 1.00 52.25 212 VAL A CA 1
ATOM 1598 C C . VAL A 1 212 ? 6.777 -13.019 13.679 1.00 52.25 212 VAL A C 1
ATOM 1600 O O . VAL A 1 212 ? 7.312 -12.760 12.600 1.00 52.25 212 VAL A O 1
ATOM 1603 N N . ALA A 1 213 ? 6.896 -12.196 14.726 1.00 51.59 213 ALA A N 1
ATOM 1604 C CA . ALA A 1 213 ? 7.539 -10.880 14.662 1.00 51.59 213 ALA A CA 1
ATOM 1605 C C . ALA A 1 213 ? 9.058 -10.933 14.373 1.00 51.59 213 ALA A C 1
ATOM 1607 O O . ALA A 1 213 ? 9.618 -9.990 13.803 1.00 51.59 213 ALA A O 1
ATOM 1608 N N . GLU A 1 214 ? 9.731 -12.036 14.722 1.00 53.72 214 GLU A N 1
ATOM 1609 C CA . GLU A 1 214 ? 11.177 -12.210 14.514 1.00 53.72 214 GLU A CA 1
ATOM 1610 C C . GLU A 1 214 ? 11.548 -12.622 13.075 1.00 53.72 214 GLU A C 1
ATOM 1612 O O . GLU A 1 214 ? 12.691 -12.433 12.659 1.00 53.72 214 GLU A O 1
ATOM 1617 N N . GLN A 1 215 ? 10.597 -13.090 12.254 1.00 57.69 215 GLN A N 1
ATOM 1618 C CA . GLN A 1 215 ? 10.865 -13.591 10.896 1.00 57.69 215 GLN A CA 1
ATOM 1619 C C . GLN A 1 215 ? 10.232 -12.739 9.788 1.00 57.69 215 GLN A C 1
ATOM 1621 O O . GLN A 1 215 ? 9.492 -13.224 8.934 1.00 57.69 215 GLN A O 1
ATOM 1626 N N . ARG A 1 216 ? 10.604 -11.457 9.736 1.00 63.00 216 ARG A N 1
ATOM 1627 C CA . ARG A 1 216 ? 10.026 -10.428 8.844 1.00 63.00 216 ARG A CA 1
ATOM 1628 C C . ARG A 1 216 ? 9.828 -10.844 7.367 1.00 63.00 216 ARG A C 1
ATOM 1630 O O . ARG A 1 216 ? 8.796 -10.536 6.788 1.00 63.00 216 ARG A O 1
ATOM 1637 N N . ARG A 1 217 ? 10.762 -11.578 6.737 1.00 57.06 217 ARG A N 1
ATOM 1638 C CA . ARG A 1 217 ? 10.613 -12.056 5.333 1.00 57.06 217 ARG A CA 1
ATOM 1639 C C . ARG A 1 217 ? 9.960 -13.433 5.172 1.00 57.06 217 ARG A C 1
ATOM 1641 O O . ARG A 1 217 ? 9.508 -13.749 4.071 1.00 57.06 217 ARG A O 1
ATOM 1648 N N . SER A 1 218 ? 9.973 -14.279 6.203 1.00 64.06 218 SER A N 1
ATOM 1649 C CA . SER A 1 218 ? 9.190 -15.526 6.174 1.00 64.06 218 SER A CA 1
ATOM 1650 C C . SER A 1 218 ? 7.718 -15.174 6.290 1.00 64.06 218 SER A C 1
ATOM 1652 O O . SER A 1 218 ? 6.920 -15.562 5.450 1.00 64.06 218 SER A O 1
ATOM 1654 N N . ALA A 1 219 ? 7.406 -14.276 7.219 1.00 70.06 219 ALA A N 1
ATOM 1655 C CA . ALA A 1 219 ? 6.053 -14.033 7.661 1.00 70.06 219 ALA A CA 1
ATOM 1656 C C . ALA A 1 219 ? 5.114 -13.453 6.575 1.00 70.06 219 ALA A C 1
ATOM 1658 O O . ALA A 1 219 ? 3.926 -13.742 6.607 1.00 70.06 219 ALA A O 1
ATOM 1659 N N . ILE A 1 220 ? 5.609 -12.718 5.564 1.00 76.38 220 ILE A N 1
ATOM 1660 C CA . ILE A 1 220 ? 4.774 -12.319 4.404 1.00 76.38 220 ILE A CA 1
ATOM 1661 C C . ILE A 1 220 ? 4.465 -13.515 3.500 1.00 76.38 220 ILE A C 1
ATOM 1663 O O . ILE A 1 220 ? 3.332 -13.672 3.056 1.00 76.38 220 ILE A O 1
ATOM 1667 N N . ARG A 1 221 ? 5.454 -14.375 3.232 1.00 78.56 221 ARG A N 1
ATOM 1668 C CA . ARG A 1 221 ? 5.225 -15.608 2.463 1.00 78.56 221 ARG A CA 1
ATOM 1669 C C . ARG A 1 221 ? 4.321 -16.568 3.225 1.00 78.56 221 ARG A C 1
ATOM 1671 O O . ARG A 1 221 ? 3.477 -17.194 2.602 1.00 78.56 221 ARG A O 1
ATOM 1678 N N . ASP A 1 222 ? 4.460 -16.628 4.544 1.00 77.94 222 ASP A N 1
ATOM 1679 C CA . ASP A 1 222 ? 3.617 -17.447 5.411 1.00 77.94 222 ASP A CA 1
ATOM 1680 C C . ASP A 1 222 ? 2.177 -16.911 5.439 1.00 77.94 222 ASP A C 1
ATOM 1682 O O . ASP A 1 222 ? 1.239 -17.691 5.320 1.00 77.94 222 ASP A O 1
ATOM 1686 N N . ALA A 1 223 ? 1.982 -15.586 5.496 1.00 79.44 223 ALA A N 1
ATOM 1687 C CA . ALA A 1 223 ? 0.658 -14.964 5.394 1.00 79.44 223 ALA A CA 1
ATOM 1688 C C . ALA A 1 223 ? -0.008 -15.231 4.034 1.00 79.44 223 ALA A C 1
ATOM 1690 O O . ALA A 1 223 ? -1.189 -15.566 3.983 1.00 79.44 223 ALA A O 1
ATOM 1691 N N . ILE A 1 224 ? 0.753 -15.133 2.939 1.00 82.06 224 ILE A N 1
ATOM 1692 C CA . ILE A 1 224 ? 0.282 -15.518 1.601 1.00 82.06 224 ILE A CA 1
ATOM 1693 C C . ILE A 1 224 ? -0.090 -17.005 1.581 1.00 82.06 224 ILE A C 1
ATOM 1695 O O . ILE A 1 224 ? -1.161 -17.356 1.102 1.00 82.06 224 ILE A O 1
ATOM 1699 N N . ALA A 1 225 ? 0.763 -17.880 2.118 1.00 82.12 225 ALA A N 1
ATOM 1700 C CA . ALA A 1 225 ? 0.519 -19.319 2.129 1.00 82.12 225 ALA A CA 1
ATOM 1701 C C . ALA A 1 225 ? -0.732 -19.696 2.934 1.00 82.12 225 ALA A C 1
ATOM 1703 O O . ALA A 1 225 ? -1.482 -20.561 2.494 1.00 82.12 225 ALA A O 1
ATOM 1704 N N . LEU A 1 226 ? -0.975 -19.039 4.072 1.00 82.38 226 LEU A N 1
ATOM 1705 C CA . LEU A 1 226 ? -2.185 -19.228 4.876 1.00 82.38 226 LEU A CA 1
ATOM 1706 C C . LEU A 1 226 ? -3.444 -18.840 4.094 1.00 82.38 226 LEU A C 1
ATOM 1708 O O . LEU A 1 226 ? -4.379 -19.626 4.020 1.00 82.38 226 LEU A O 1
ATOM 1712 N N . LEU A 1 227 ? -3.434 -17.679 3.434 1.00 83.94 227 LEU A N 1
ATOM 1713 C CA . LEU A 1 227 ? -4.567 -17.205 2.629 1.00 83.94 227 LEU A CA 1
ATOM 1714 C C . LEU A 1 227 ? -4.885 -18.082 1.409 1.00 83.94 227 LEU A C 1
ATOM 1716 O O . LEU A 1 227 ? -5.970 -17.967 0.854 1.00 83.94 227 LEU A O 1
ATOM 1720 N N . LEU A 1 228 ? -3.945 -18.922 0.973 1.00 83.25 228 LEU A N 1
ATOM 1721 C CA . LEU A 1 228 ? -4.140 -19.878 -0.121 1.00 83.25 228 LEU A CA 1
ATOM 1722 C C . LEU A 1 228 ? -4.607 -21.263 0.363 1.00 83.25 228 LEU A C 1
ATOM 1724 O O . LEU A 1 228 ? -4.868 -22.134 -0.466 1.00 83.25 228 LEU A O 1
ATOM 1728 N N . GLN A 1 229 ? -4.650 -21.501 1.678 1.00 82.06 229 GLN A N 1
ATOM 1729 C CA . GLN A 1 229 ? -5.107 -22.763 2.279 1.00 82.06 229 GLN A CA 1
ATOM 1730 C C . GLN A 1 229 ? -6.566 -22.719 2.753 1.00 82.06 229 GLN A C 1
ATOM 1732 O O . GLN A 1 229 ? -7.176 -23.785 2.866 1.00 82.06 229 GLN A O 1
ATOM 1737 N N . ASP A 1 230 ? -7.086 -21.522 3.026 1.00 58.16 230 ASP A N 1
ATOM 1738 C CA . ASP A 1 230 ? -8.485 -21.251 3.391 1.00 58.16 230 ASP A CA 1
ATOM 1739 C C . ASP A 1 230 ? -9.393 -21.161 2.154 1.00 58.16 230 ASP A C 1
ATOM 1741 O O . ASP A 1 230 ? -10.543 -21.655 2.217 1.00 58.16 230 ASP A O 1
#

pLDDT: mean 77.4, std 13.47, range [38.53, 96.5]